Protein AF-A0A0R2TDH8-F1 (afdb_monomer)

Radius of gyration: 29.44 Å; Cα contacts (8 Å, |Δi|>4): 284; chains: 1; bounding box: 37×111×78 Å

Secondary structure (DSSP, 8-state):
-----------PPP----------------------PEEEPP-HHHHHHT-SS--EEE-TTT--EEES-HHHHT--B--GGGGHHHHHHHHHHHTSSSSTTPEE--SS---S-GGGSS-EEHHHHHHTT-HHHHHHHHHHH-HHHHHHHHHHHT-TT---TT-TTTTTTTSS--B-HHHHHHHHHHHHTT-SSS-HHHHHHHHHHHEEEETTEEEE-------GGGT--

InterPro domains:
  IPR001460 Penicillin-binding protein, transpeptidase [PF00905] (78-225)
  IPR012338 Beta-lactamase/transpeptidase-like [G3DSA:3.40.710.10] (24-228)
  IPR012338 Beta-lactamase/transpeptidase-like [SSF56601] (21-224)

Structure (mmCIF, N/CA/C/O backbone):
data_AF-A0A0R2TDH8-F1
#
_entry.id   AF-A0A0R2TDH8-F1
#
loop_
_atom_site.group_PDB
_atom_site.id
_atom_site.type_symbol
_atom_site.label_atom_id
_atom_site.label_alt_id
_atom_site.label_comp_id
_atom_site.label_asym_id
_atom_site.label_entity_id
_atom_site.label_seq_id
_atom_site.pdbx_PDB_ins_code
_atom_site.Cartn_x
_atom_site.Cartn_y
_atom_site.Cartn_z
_atom_site.occupancy
_atom_site.B_iso_or_equiv
_atom_site.auth_seq_id
_atom_site.auth_comp_id
_atom_site.auth_asym_id
_atom_site.auth_atom_id
_atom_site.pdbx_PDB_model_num
ATOM 1 N N . MET A 1 1 ? -5.508 -90.703 54.509 1.00 37.00 1 MET A N 1
ATOM 2 C CA . MET A 1 1 ? -4.142 -90.385 54.984 1.00 37.00 1 MET A CA 1
ATOM 3 C C . MET A 1 1 ? -3.298 -89.896 53.809 1.00 37.00 1 MET A C 1
ATOM 5 O O . MET A 1 1 ? -3.318 -90.546 52.782 1.00 37.00 1 MET A O 1
ATOM 9 N N . LEU A 1 2 ? -2.593 -88.776 54.014 1.00 37.81 2 LEU A N 1
ATOM 10 C CA . LEU A 1 2 ? -1.361 -88.291 53.354 1.00 37.81 2 LEU A CA 1
ATOM 11 C C . LEU A 1 2 ? -1.272 -88.040 51.822 1.00 37.81 2 LEU A C 1
ATOM 13 O O . LEU A 1 2 ? -1.211 -88.958 51.021 1.00 37.81 2 LEU A O 1
ATOM 17 N N . LYS A 1 3 ? -1.098 -86.741 51.502 1.00 41.50 3 LYS A N 1
ATOM 18 C CA . LYS A 1 3 ? -0.037 -86.065 50.701 1.00 41.50 3 LYS A CA 1
ATOM 19 C C . LYS A 1 3 ? 0.567 -86.765 49.463 1.00 41.50 3 LYS A C 1
ATOM 21 O O . LYS A 1 3 ? 1.202 -87.796 49.615 1.00 41.50 3 LYS A O 1
ATOM 26 N N . SER A 1 4 ? 0.656 -86.033 48.338 1.00 40.06 4 SER A N 1
ATOM 27 C CA . SER A 1 4 ? 1.940 -85.662 47.683 1.00 40.06 4 SER A CA 1
ATOM 28 C C . SER A 1 4 ? 1.757 -84.758 46.441 1.00 40.06 4 SER A C 1
ATOM 30 O O . SER A 1 4 ? 0.787 -84.886 45.705 1.00 40.06 4 SER A O 1
ATOM 32 N N . LYS A 1 5 ? 2.718 -83.840 46.247 1.00 50.12 5 LYS A N 1
ATOM 33 C CA . LYS A 1 5 ? 2.927 -82.851 45.161 1.00 50.12 5 LYS A CA 1
ATOM 34 C C . LYS A 1 5 ? 3.397 -83.504 43.843 1.00 50.12 5 LYS A C 1
ATOM 36 O O . LYS A 1 5 ? 3.938 -84.600 43.905 1.00 50.12 5 LYS A O 1
ATOM 41 N N . ILE A 1 6 ? 3.361 -82.764 42.717 1.00 47.53 6 ILE A N 1
ATOM 42 C CA . ILE A 1 6 ? 4.528 -82.373 41.867 1.00 47.53 6 ILE A CA 1
ATOM 43 C C . ILE A 1 6 ? 4.073 -81.578 40.613 1.00 47.53 6 ILE A C 1
ATOM 45 O O . ILE A 1 6 ? 2.916 -81.615 40.214 1.00 47.53 6 ILE A O 1
ATOM 49 N N . SER A 1 7 ? 4.989 -80.755 40.092 1.00 43.44 7 SER A N 1
ATOM 50 C CA . SER A 1 7 ? 4.847 -79.572 39.230 1.00 43.44 7 SER A CA 1
ATOM 51 C C . SER A 1 7 ? 4.979 -79.782 37.707 1.00 43.44 7 SER A C 1
ATOM 53 O O . SER A 1 7 ? 5.576 -80.764 37.296 1.00 43.44 7 SER A O 1
ATOM 55 N N . ARG A 1 8 ? 4.531 -78.748 36.952 1.00 46.19 8 ARG A N 1
ATOM 56 C CA . ARG A 1 8 ? 4.970 -78.138 35.650 1.00 46.19 8 ARG A CA 1
ATOM 57 C C . ARG A 1 8 ? 5.848 -78.976 34.680 1.00 46.19 8 ARG A C 1
ATOM 59 O O . ARG A 1 8 ? 6.776 -79.638 35.105 1.00 46.19 8 ARG A O 1
ATOM 66 N N . ILE A 1 9 ? 5.715 -78.848 33.349 1.00 44.47 9 ILE A N 1
ATOM 67 C CA . ILE A 1 9 ? 6.271 -77.751 32.509 1.00 44.47 9 ILE A CA 1
ATOM 68 C C . ILE A 1 9 ? 5.665 -77.766 31.077 1.00 44.47 9 ILE A C 1
ATOM 70 O O . ILE A 1 9 ? 5.216 -78.790 30.578 1.00 44.47 9 ILE A O 1
ATOM 74 N N . ARG A 1 10 ? 5.671 -76.573 30.459 1.00 44.53 10 ARG A N 1
ATOM 75 C CA . ARG A 1 10 ? 5.222 -76.135 29.119 1.00 44.53 10 ARG A CA 1
ATOM 76 C C . ARG A 1 10 ? 6.096 -76.626 27.944 1.00 44.53 10 ARG A C 1
ATOM 78 O O . ARG A 1 10 ? 7.296 -76.791 28.116 1.00 44.53 10 ARG A O 1
ATOM 85 N N . GLY A 1 11 ? 5.542 -76.621 26.726 1.00 38.62 11 GLY A N 1
ATOM 86 C CA . GLY A 1 11 ? 6.296 -76.587 25.461 1.00 38.62 11 GLY A CA 1
ATOM 87 C C . GLY A 1 11 ? 5.412 -76.156 24.282 1.00 38.62 11 GLY A C 1
ATOM 88 O O . GLY A 1 11 ? 4.356 -76.733 24.070 1.00 38.62 11 GLY A O 1
ATOM 89 N N . PHE A 1 12 ? 5.814 -75.088 23.594 1.00 43.31 12 PHE A N 1
ATOM 90 C CA . PHE A 1 12 ? 5.047 -74.263 22.649 1.00 43.31 12 PHE A CA 1
ATOM 91 C C . PHE A 1 12 ? 4.947 -74.867 21.233 1.00 43.31 12 PHE A C 1
ATOM 93 O O . PHE A 1 12 ? 5.903 -75.446 20.727 1.00 43.31 12 PHE A O 1
ATOM 100 N N . SER A 1 13 ? 3.803 -74.656 20.580 1.00 42.81 13 SER A N 1
ATOM 101 C CA . SER A 1 13 ? 3.473 -75.047 19.203 1.00 42.81 13 SER A CA 1
ATOM 102 C C . SER A 1 13 ? 4.121 -74.145 18.141 1.00 42.81 13 SER A C 1
ATOM 104 O O . SER A 1 13 ? 4.037 -72.918 18.240 1.00 42.81 13 SER A O 1
ATOM 106 N N . LEU A 1 14 ? 4.674 -74.744 17.079 1.00 41.97 14 LEU A N 1
ATOM 107 C CA . LEU A 1 14 ? 5.032 -74.062 15.828 1.00 41.97 14 LEU A CA 1
ATOM 108 C C . LEU A 1 14 ? 3.759 -73.619 15.086 1.00 41.97 14 LEU A C 1
ATOM 110 O O . LEU A 1 14 ? 2.941 -74.459 14.719 1.00 41.97 14 LEU A O 1
ATOM 114 N N . LEU A 1 15 ? 3.624 -72.320 14.802 1.00 47.69 15 LEU A N 1
ATOM 115 C CA . LEU A 1 15 ? 2.609 -71.794 13.887 1.00 47.69 15 LEU A CA 1
ATOM 116 C C . LEU A 1 15 ? 3.289 -71.044 12.734 1.00 47.69 15 LEU A C 1
ATOM 118 O O . LEU A 1 15 ? 3.996 -70.055 12.929 1.00 47.69 15 LEU A O 1
ATOM 122 N N . CYS A 1 16 ? 3.075 -71.562 11.528 1.00 43.31 16 CYS A N 1
ATOM 123 C CA . CYS A 1 16 ? 3.596 -71.080 10.256 1.00 43.31 16 CYS A CA 1
ATOM 124 C C . CYS A 1 16 ? 2.950 -69.723 9.897 1.00 43.31 16 CYS A C 1
ATOM 126 O O . CYS A 1 16 ? 1.745 -69.655 9.656 1.00 43.31 16 CYS A O 1
ATOM 128 N N . LYS A 1 17 ? 3.727 -68.630 9.874 1.00 43.59 17 LYS A N 1
ATOM 129 C CA . LYS A 1 17 ? 3.263 -67.309 9.415 1.00 43.59 17 LYS A CA 1
ATOM 130 C C . LYS A 1 17 ? 3.452 -67.185 7.901 1.00 43.59 17 LYS A C 1
ATOM 132 O O . LYS A 1 17 ? 4.576 -67.082 7.421 1.00 43.59 17 LYS A O 1
ATOM 137 N N . ARG A 1 18 ? 2.342 -67.143 7.159 1.00 48.66 18 ARG A N 1
ATOM 138 C CA . ARG A 1 18 ? 2.286 -66.645 5.776 1.00 48.66 18 ARG A CA 1
ATOM 139 C C . ARG A 1 18 ? 2.482 -65.126 5.806 1.00 48.66 18 ARG A C 1
ATOM 141 O O . ARG A 1 18 ? 1.612 -64.407 6.285 1.00 48.66 18 ARG A O 1
ATOM 148 N N . GLY A 1 19 ? 3.644 -64.653 5.363 1.00 44.16 19 GLY A N 1
ATOM 149 C CA . GLY A 1 19 ? 3.936 -63.229 5.220 1.00 44.16 19 GLY A CA 1
ATOM 150 C C . GLY A 1 19 ? 3.394 -62.699 3.896 1.00 44.16 19 GLY A C 1
ATOM 151 O O . GLY A 1 19 ? 3.942 -63.002 2.842 1.00 44.16 19 GLY A O 1
ATOM 152 N N . THR A 1 20 ? 2.328 -61.905 3.949 1.00 54.78 20 THR A N 1
ATOM 153 C CA . THR A 1 20 ? 1.895 -61.068 2.825 1.00 54.78 20 THR A CA 1
ATOM 154 C C . THR A 1 20 ? 2.789 -59.831 2.797 1.00 54.78 20 THR A C 1
ATOM 156 O O . THR A 1 20 ? 2.689 -58.973 3.672 1.00 54.78 20 THR A O 1
ATOM 159 N N . VAL A 1 21 ? 3.700 -59.752 1.828 1.00 52.31 21 VAL A N 1
ATOM 160 C CA . VAL A 1 21 ? 4.536 -58.567 1.595 1.00 52.31 21 VAL A CA 1
ATOM 161 C C . VAL A 1 21 ? 3.690 -57.534 0.849 1.00 52.31 21 VAL A C 1
ATOM 163 O O . VAL A 1 21 ? 3.407 -57.700 -0.334 1.00 52.31 21 VAL A O 1
ATOM 166 N N . PHE A 1 22 ? 3.256 -56.478 1.540 1.00 48.59 22 PHE A N 1
ATOM 167 C CA . PHE A 1 22 ? 2.696 -55.288 0.898 1.00 48.59 22 PHE A CA 1
ATOM 168 C C . PHE A 1 22 ? 3.849 -54.458 0.326 1.00 48.59 22 PHE A C 1
ATOM 170 O O . PHE A 1 22 ? 4.604 -53.830 1.068 1.00 48.59 22 PHE A O 1
ATOM 177 N N . LEU A 1 23 ? 3.999 -54.471 -0.998 1.00 49.06 23 LEU A N 1
ATOM 178 C CA . LEU A 1 23 ? 4.905 -53.581 -1.715 1.00 49.06 23 LEU A CA 1
ATOM 179 C C . LEU A 1 23 ? 4.271 -52.178 -1.737 1.00 49.06 23 LEU A C 1
ATOM 181 O O . LEU A 1 23 ? 3.405 -51.892 -2.560 1.00 49.06 23 LEU A O 1
ATOM 185 N N . VAL A 1 24 ? 4.649 -51.313 -0.795 1.00 55.00 24 VAL A N 1
ATOM 186 C CA . VAL A 1 24 ? 4.267 -49.893 -0.826 1.00 55.00 24 VAL A CA 1
ATOM 187 C C . VAL A 1 24 ? 5.100 -49.221 -1.916 1.00 55.00 24 VAL A C 1
ATOM 189 O O . VAL A 1 24 ? 6.285 -48.955 -1.727 1.00 55.00 24 VAL A O 1
ATOM 192 N N . ALA A 1 25 ? 4.496 -48.982 -3.080 1.00 57.62 25 ALA A N 1
ATOM 193 C CA . ALA A 1 25 ? 5.094 -48.162 -4.125 1.00 57.62 25 ALA A CA 1
ATOM 194 C C . ALA A 1 25 ? 5.131 -46.704 -3.641 1.00 57.62 25 ALA A C 1
ATOM 196 O O . ALA A 1 25 ? 4.115 -46.010 -3.622 1.00 57.62 25 ALA A O 1
ATOM 197 N N . LEU A 1 26 ? 6.308 -46.257 -3.203 1.00 58.56 26 LEU A N 1
ATOM 198 C CA . LEU A 1 26 ? 6.573 -44.870 -2.849 1.00 58.56 26 LEU A CA 1
ATOM 199 C C . LEU A 1 26 ? 6.573 -44.039 -4.145 1.00 58.56 26 LEU A C 1
ATOM 201 O O . LEU A 1 26 ? 7.591 -43.937 -4.827 1.00 58.56 26 LEU A O 1
ATOM 205 N N . PHE A 1 27 ? 5.420 -43.483 -4.522 1.00 56.84 27 PHE A N 1
ATOM 206 C CA . PHE A 1 27 ? 5.340 -42.477 -5.582 1.00 56.84 27 PHE A CA 1
ATOM 207 C C . PHE A 1 27 ? 6.027 -41.204 -5.080 1.00 56.84 27 PHE A C 1
ATOM 209 O O . PHE A 1 27 ? 5.431 -40.379 -4.390 1.00 56.84 27 PHE A O 1
ATOM 216 N N . VAL A 1 28 ? 7.311 -41.055 -5.402 1.00 61.12 28 VAL A N 1
ATOM 217 C CA . VAL A 1 28 ? 8.004 -39.773 -5.289 1.00 61.12 28 VAL A CA 1
ATOM 218 C C . VAL A 1 28 ? 7.403 -38.872 -6.362 1.00 61.12 28 VAL A C 1
ATOM 220 O O . VAL A 1 28 ? 7.764 -38.957 -7.535 1.00 61.12 28 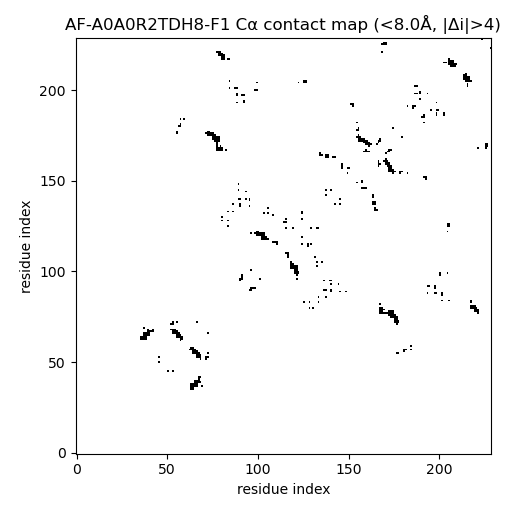VAL A O 1
ATOM 223 N N . ILE A 1 29 ? 6.435 -38.043 -5.972 1.00 64.56 29 ILE A N 1
ATOM 224 C CA . ILE A 1 29 ? 5.962 -36.941 -6.805 1.00 64.56 29 ILE A CA 1
ATOM 225 C C . ILE A 1 29 ? 7.129 -35.958 -6.885 1.00 64.56 29 ILE A C 1
ATOM 227 O O . ILE A 1 29 ? 7.32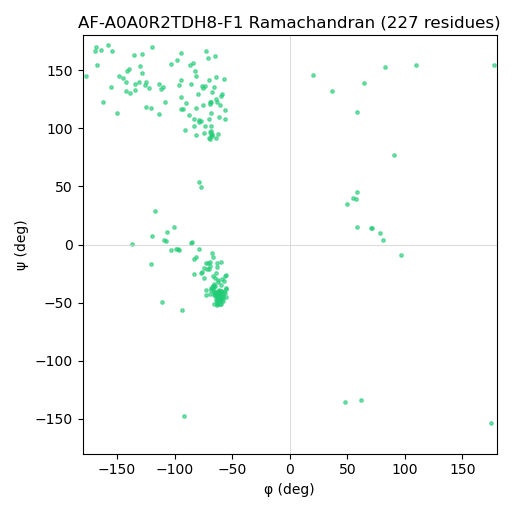9 -35.126 -6.002 1.00 64.56 29 ILE A O 1
ATOM 231 N N . VAL A 1 30 ? 7.952 -36.099 -7.923 1.00 57.06 30 VAL A N 1
ATOM 232 C CA . VAL A 1 30 ? 8.912 -35.068 -8.307 1.00 57.06 30 VAL A CA 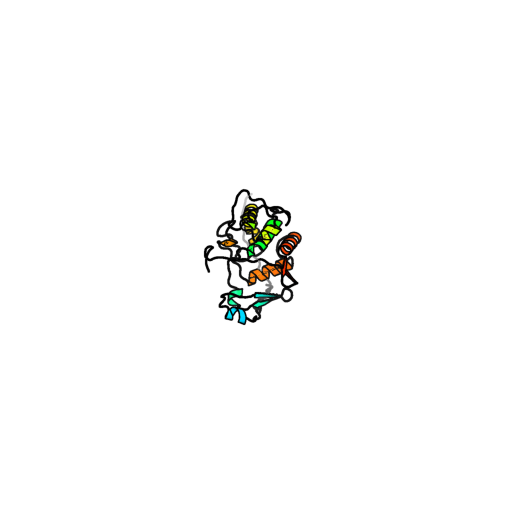1
ATOM 233 C C . VAL A 1 30 ? 8.075 -33.915 -8.845 1.00 57.06 30 VAL A C 1
ATOM 235 O O . VAL A 1 30 ? 7.722 -33.884 -10.023 1.00 57.06 30 VAL A O 1
ATOM 238 N N . SER A 1 31 ? 7.698 -32.991 -7.962 1.00 54.69 31 SER A N 1
ATOM 239 C CA . SER A 1 31 ? 7.162 -31.694 -8.361 1.00 54.69 31 SER A CA 1
ATOM 240 C C . SER A 1 31 ? 8.273 -30.966 -9.100 1.00 54.69 31 SER A C 1
ATOM 242 O O . SER A 1 31 ? 9.133 -30.322 -8.503 1.00 54.69 31 SER A O 1
ATOM 244 N N . CYS A 1 32 ? 8.301 -31.139 -10.418 1.00 45.38 32 CYS A N 1
ATOM 245 C CA . CYS A 1 32 ? 9.108 -30.323 -11.296 1.00 45.38 32 CYS A CA 1
ATOM 246 C C . CYS A 1 32 ? 8.492 -28.924 -11.229 1.00 45.38 32 CYS A C 1
ATOM 248 O O . CYS A 1 32 ? 7.476 -28.655 -11.868 1.00 45.38 32 CYS A O 1
ATOM 250 N N . SER A 1 33 ? 9.040 -28.065 -10.369 1.00 52.81 33 SER A N 1
ATOM 251 C CA . SER A 1 33 ? 8.696 -26.651 -10.354 1.00 52.81 33 SER A CA 1
ATOM 252 C C . SER A 1 33 ? 9.111 -26.088 -11.704 1.00 52.81 33 SER A C 1
ATOM 254 O O . SER A 1 33 ? 10.279 -25.766 -11.914 1.00 52.81 33 SER A O 1
ATOM 256 N N . VAL A 1 34 ? 8.170 -26.031 -12.647 1.00 53.69 34 VAL A N 1
ATOM 257 C CA . VAL A 1 34 ? 8.334 -25.248 -13.867 1.00 53.69 34 VAL A CA 1
ATOM 258 C C . VAL A 1 34 ? 8.626 -23.835 -13.386 1.00 53.69 34 VAL A C 1
ATOM 260 O O . VAL A 1 34 ? 7.760 -23.186 -12.799 1.00 53.69 34 VAL A O 1
ATOM 263 N N . SER A 1 35 ? 9.877 -23.399 -13.544 1.00 62.28 35 SER A N 1
ATOM 264 C CA . SER A 1 35 ? 10.245 -22.017 -13.273 1.00 62.28 35 SER A CA 1
ATOM 265 C C . SER A 1 35 ? 9.340 -21.156 -14.140 1.00 62.28 35 SER A C 1
ATOM 267 O O . SER A 1 35 ? 9.346 -21.289 -15.365 1.00 62.28 35 SER A O 1
ATOM 269 N N . GLN A 1 36 ? 8.490 -20.354 -13.505 1.00 73.12 36 GLN A N 1
ATOM 270 C CA . GLN A 1 36 ? 7.559 -19.492 -14.212 1.00 73.12 36 GLN A CA 1
ATOM 271 C C . GLN A 1 36 ? 8.372 -18.512 -15.058 1.00 73.12 36 GLN A C 1
ATOM 273 O O . GLN A 1 36 ? 9.053 -17.638 -14.516 1.00 73.12 36 GLN A O 1
ATOM 278 N N . GLN A 1 37 ? 8.326 -18.697 -16.376 1.00 84.00 37 GLN A N 1
ATOM 279 C CA . GLN A 1 37 ? 9.088 -17.902 -17.327 1.00 84.00 37 GLN A CA 1
ATOM 280 C C . GLN A 1 37 ? 8.694 -16.425 -17.201 1.00 84.00 37 GLN A C 1
ATOM 282 O O . GLN A 1 37 ? 7.509 -16.088 -17.227 1.00 84.00 37 GLN A O 1
ATOM 287 N N . VAL A 1 38 ? 9.688 -15.549 -17.041 1.00 93.81 38 VAL A N 1
ATOM 288 C CA . VAL A 1 38 ? 9.496 -14.097 -17.061 1.00 93.81 38 VAL A CA 1
ATOM 289 C C . VAL A 1 38 ? 9.775 -13.612 -18.477 1.00 93.81 38 VAL A C 1
ATOM 291 O O . VAL A 1 38 ? 10.812 -13.926 -19.058 1.00 93.81 38 VAL A O 1
ATOM 294 N N . ARG A 1 39 ? 8.837 -12.870 -19.064 1.00 95.81 39 ARG A N 1
ATOM 295 C CA . ARG A 1 39 ? 9.022 -12.261 -20.380 1.00 95.81 39 ARG A CA 1
ATOM 296 C C . ARG A 1 39 ? 9.731 -10.909 -20.257 1.00 95.81 39 ARG A C 1
ATOM 298 O O . ARG A 1 39 ? 9.396 -10.118 -19.375 1.00 95.81 39 ARG A O 1
ATOM 305 N N . PRO A 1 40 ? 10.690 -10.597 -21.138 1.00 95.50 40 PRO A N 1
ATOM 306 C CA . PRO A 1 40 ? 11.340 -9.295 -21.118 1.00 95.50 40 PRO A CA 1
ATOM 307 C C . PRO A 1 40 ? 10.380 -8.188 -21.579 1.00 95.50 40 PRO A C 1
ATOM 309 O O . PRO A 1 40 ? 9.595 -8.378 -22.510 1.00 95.50 40 PRO A O 1
ATOM 312 N N . LEU A 1 41 ? 10.469 -7.023 -20.939 1.00 95.88 41 LEU A N 1
ATOM 313 C CA . LEU A 1 41 ? 9.901 -5.757 -21.417 1.00 95.88 41 LEU A CA 1
ATOM 314 C C . LEU A 1 41 ? 10.979 -4.928 -22.119 1.00 95.88 41 LEU A C 1
ATOM 316 O O . LEU A 1 41 ? 12.167 -5.105 -21.851 1.00 95.88 41 LEU A O 1
ATOM 320 N N . ASP A 1 42 ? 10.564 -3.989 -22.973 1.00 94.88 42 ASP A N 1
ATOM 321 C CA . ASP A 1 42 ? 11.481 -2.971 -23.490 1.00 94.88 42 ASP A CA 1
ATOM 322 C C . ASP A 1 42 ? 12.044 -2.137 -22.329 1.00 94.88 42 ASP A C 1
ATOM 324 O O . ASP A 1 42 ? 11.306 -1.509 -21.568 1.00 94.88 42 ASP A O 1
ATOM 328 N N . ASP A 1 43 ? 13.367 -2.159 -22.197 1.00 93.81 43 ASP A N 1
ATOM 329 C CA . ASP A 1 43 ? 14.111 -1.537 -21.104 1.00 93.81 43 ASP A CA 1
ATOM 330 C C . ASP A 1 43 ? 14.874 -0.275 -21.546 1.00 93.81 43 ASP A C 1
ATOM 332 O O . ASP A 1 43 ? 15.577 0.361 -20.756 1.00 93.81 43 ASP A O 1
ATOM 336 N N . SER A 1 44 ? 14.726 0.129 -22.813 1.00 94.44 44 SER A N 1
ATOM 337 C CA . SER A 1 44 ? 15.502 1.215 -23.425 1.00 94.44 44 SER A CA 1
ATOM 338 C C . SER A 1 44 ? 15.391 2.530 -22.645 1.00 94.44 44 SER A C 1
ATOM 340 O O . SER A 1 44 ? 16.392 3.204 -22.406 1.00 94.44 44 SER A O 1
ATOM 342 N N . ALA A 1 45 ? 14.186 2.879 -22.182 1.00 92.19 45 ALA A N 1
ATOM 343 C CA . ALA A 1 45 ? 13.936 4.116 -21.441 1.00 92.19 45 ALA A CA 1
ATOM 344 C C . ALA A 1 45 ? 14.601 4.140 -20.052 1.00 92.19 45 ALA A C 1
ATOM 346 O O . ALA A 1 45 ? 15.090 5.185 -19.621 1.00 92.19 45 ALA A O 1
ATOM 347 N N . ARG A 1 46 ? 14.640 3.000 -19.349 1.00 92.50 46 ARG A N 1
ATOM 348 C CA . ARG A 1 46 ? 15.290 2.893 -18.035 1.00 92.50 46 ARG A CA 1
ATOM 349 C C . ARG A 1 46 ? 16.807 2.934 -18.171 1.00 92.50 46 ARG A C 1
ATOM 351 O O . ARG A 1 46 ? 17.472 3.620 -17.400 1.00 92.50 46 ARG A O 1
ATOM 358 N N . LEU A 1 47 ? 17.352 2.217 -19.154 1.00 92.56 47 LEU A N 1
ATOM 359 C CA . LEU A 1 47 ? 18.787 2.232 -19.432 1.00 92.56 47 LEU A CA 1
ATOM 360 C C . LEU A 1 47 ? 19.252 3.644 -19.806 1.00 92.56 47 LEU A C 1
ATOM 362 O O . LEU A 1 47 ? 20.261 4.110 -19.285 1.00 92.56 47 LEU A O 1
ATOM 366 N N . ALA A 1 48 ? 18.478 4.354 -20.631 1.00 95.12 48 ALA A N 1
ATOM 367 C CA . ALA A 1 48 ? 18.771 5.733 -21.012 1.00 95.12 48 ALA A CA 1
ATOM 368 C C . ALA A 1 48 ? 18.706 6.727 -19.838 1.00 95.12 48 ALA A C 1
ATOM 370 O O . ALA A 1 48 ? 19.412 7.732 -19.860 1.00 95.12 48 ALA A O 1
ATOM 371 N N . SER A 1 49 ? 17.883 6.470 -18.814 1.00 94.69 49 SER A N 1
ATOM 372 C CA . SER A 1 49 ? 17.782 7.347 -17.639 1.00 94.69 49 SER A CA 1
ATOM 373 C C . SER A 1 49 ? 18.858 7.095 -16.579 1.00 94.69 49 SER A C 1
ATOM 375 O O . SER A 1 49 ? 18.997 7.901 -15.660 1.00 94.69 49 SER A O 1
ATOM 377 N N . GLY A 1 50 ? 19.602 5.986 -16.675 1.00 93.12 50 GLY A N 1
ATOM 378 C CA . GLY A 1 50 ? 20.549 5.557 -15.642 1.00 93.12 50 GLY A CA 1
ATOM 379 C C . GLY A 1 50 ? 19.877 5.062 -14.356 1.00 93.12 50 GLY A C 1
ATOM 380 O O . GLY A 1 50 ? 20.537 4.943 -13.328 1.00 93.12 50 GLY A O 1
ATOM 381 N N . PHE A 1 51 ? 18.568 4.786 -14.382 1.00 91.31 51 PHE A N 1
ATOM 382 C CA . PHE A 1 51 ? 17.835 4.350 -13.197 1.00 91.31 51 PHE A CA 1
ATOM 383 C C . PHE A 1 51 ? 18.137 2.887 -12.837 1.00 91.31 51 PHE A C 1
ATOM 385 O O . PHE A 1 51 ? 17.845 1.950 -13.591 1.00 91.31 51 PHE A O 1
ATOM 392 N N . GLU A 1 52 ? 18.666 2.685 -11.632 1.00 92.38 52 GLU A N 1
ATOM 393 C CA . GLU A 1 52 ? 18.874 1.373 -11.025 1.00 92.38 52 GLU A CA 1
ATOM 394 C C . GLU A 1 52 ? 17.572 0.853 -10.398 1.00 92.38 52 GLU A C 1
ATOM 396 O O . GLU A 1 52 ? 17.222 1.167 -9.263 1.00 92.38 52 GLU A O 1
ATOM 401 N N . GLY A 1 53 ? 16.828 0.062 -11.169 1.00 93.31 53 GLY A N 1
ATOM 402 C CA . GLY A 1 53 ? 15.550 -0.512 -10.762 1.00 93.31 53 GLY A CA 1
ATOM 403 C C . GLY A 1 53 ? 14.893 -1.262 -11.916 1.00 93.31 53 GLY A C 1
ATOM 404 O O . GLY A 1 53 ? 15.574 -1.724 -12.831 1.00 93.31 53 GLY A O 1
ATOM 405 N N . GLY A 1 54 ? 13.565 -1.370 -11.910 1.00 94.62 54 GLY A N 1
ATOM 406 C CA . GLY A 1 54 ? 12.847 -2.005 -13.010 1.00 94.62 54 GLY A CA 1
ATOM 407 C C . GLY A 1 54 ? 11.356 -1.705 -13.032 1.00 94.62 54 GLY A C 1
ATOM 408 O O . GLY A 1 54 ? 10.794 -1.182 -12.069 1.00 94.62 54 GLY A O 1
ATOM 409 N N . VAL A 1 55 ? 10.735 -2.050 -14.156 1.00 95.88 55 VAL A N 1
ATOM 410 C CA . VAL A 1 55 ? 9.283 -2.086 -14.330 1.00 95.88 55 VAL A CA 1
ATOM 411 C C . VAL A 1 55 ? 8.870 -3.545 -14.455 1.00 95.88 55 VAL A C 1
ATOM 413 O O . VAL A 1 55 ? 9.521 -4.327 -15.152 1.00 95.88 55 VAL A O 1
ATOM 416 N N . PHE A 1 56 ? 7.794 -3.905 -13.762 1.00 97.12 56 PHE A N 1
ATOM 417 C CA . PHE A 1 56 ? 7.318 -5.277 -13.656 1.00 97.12 56 PHE A CA 1
ATOM 418 C C . PHE A 1 56 ? 5.817 -5.313 -13.867 1.00 97.12 56 PHE A C 1
ATOM 420 O O . PHE A 1 56 ? 5.099 -4.468 -13.331 1.00 97.12 56 PHE A O 1
ATOM 427 N N . LEU A 1 57 ? 5.349 -6.308 -14.609 1.00 97.50 57 LEU A N 1
ATOM 428 C CA . LEU A 1 57 ? 3.936 -6.553 -14.842 1.00 97.50 57 LEU A CA 1
ATOM 429 C C . LEU A 1 57 ? 3.620 -8.008 -14.509 1.00 97.50 57 LEU A C 1
ATOM 431 O O . LEU A 1 57 ? 4.447 -8.900 -14.698 1.00 97.50 57 LEU A O 1
ATOM 435 N N . LEU A 1 58 ? 2.406 -8.225 -14.027 1.00 97.50 58 LEU A N 1
ATOM 436 C CA . LEU A 1 58 ? 1.790 -9.535 -13.910 1.00 97.50 58 LEU A CA 1
ATOM 437 C C . LEU A 1 58 ? 0.471 -9.461 -14.658 1.00 97.50 58 LEU A C 1
ATOM 439 O O . LEU A 1 58 ? -0.400 -8.669 -14.294 1.00 97.50 58 LEU A O 1
ATOM 443 N N . ASP A 1 59 ? 0.336 -10.268 -15.700 1.00 95.94 59 ASP A N 1
ATOM 444 C CA . ASP A 1 59 ? -0.939 -10.429 -16.374 1.00 95.94 59 ASP A CA 1
ATOM 445 C C . ASP A 1 59 ? -1.904 -11.180 -15.442 1.00 95.94 59 ASP A C 1
ATOM 447 O O . ASP A 1 59 ? -1.614 -12.276 -14.953 1.00 95.94 59 ASP A O 1
ATOM 451 N N . GLY A 1 60 ? -3.036 -10.547 -15.128 1.00 93.06 60 GLY A N 1
ATOM 452 C CA . GLY A 1 60 ? -3.971 -11.045 -14.119 1.00 93.06 60 GLY A CA 1
ATOM 453 C C . GLY A 1 60 ? -4.728 -12.313 -14.527 1.00 93.06 60 GLY A C 1
ATOM 454 O O . GLY A 1 60 ? -5.210 -13.027 -13.644 1.00 93.06 60 GLY A O 1
ATOM 455 N N . GLU A 1 61 ? -4.822 -12.598 -15.829 1.00 91.50 61 GLU A N 1
ATOM 456 C CA . GLU A 1 61 ? -5.563 -13.740 -16.376 1.00 91.50 61 GLU A CA 1
ATOM 457 C C . GLU A 1 61 ? -4.651 -14.949 -16.583 1.00 91.50 61 GLU A C 1
ATOM 459 O O . GLU A 1 61 ? -4.888 -16.019 -16.024 1.00 91.50 61 GLU A O 1
ATOM 464 N N . SER A 1 62 ? -3.583 -14.770 -17.358 1.00 93.69 62 SER A N 1
ATOM 465 C CA . SER A 1 62 ? -2.606 -15.815 -17.678 1.00 93.69 62 SER A CA 1
ATOM 466 C C . SER A 1 62 ? -1.639 -16.098 -16.529 1.00 93.69 62 SER A C 1
ATOM 468 O O . SER A 1 62 ? -1.056 -17.179 -16.454 1.00 93.69 62 SER A O 1
ATOM 470 N N . GLY A 1 63 ? -1.445 -15.127 -15.632 1.00 92.88 63 GLY A N 1
ATOM 471 C CA . GLY A 1 63 ? -0.427 -15.184 -14.593 1.00 92.88 63 GLY A CA 1
ATOM 472 C C . GLY A 1 63 ? 0.997 -15.017 -15.112 1.00 92.88 63 GLY A C 1
ATOM 473 O O . GLY A 1 63 ? 1.932 -15.320 -14.379 1.00 92.88 63 GLY A O 1
ATOM 474 N N . GLU A 1 64 ? 1.194 -14.569 -16.348 1.00 95.44 64 GLU A N 1
ATOM 475 C CA . GLU A 1 64 ? 2.524 -14.358 -16.908 1.00 95.44 64 GLU A CA 1
ATOM 476 C C . GLU A 1 64 ? 3.200 -13.112 -16.320 1.00 95.44 64 GLU A C 1
ATOM 478 O O . GLU A 1 64 ? 2.581 -12.056 -16.174 1.00 95.44 64 GLU A O 1
ATOM 483 N N . PHE A 1 65 ? 4.487 -13.231 -15.981 1.00 97.00 65 PHE A N 1
ATOM 484 C CA . PHE A 1 65 ? 5.288 -12.106 -15.506 1.00 97.00 65 PHE A CA 1
ATOM 485 C C . PHE A 1 65 ? 6.049 -11.465 -16.654 1.00 97.00 65 PHE A C 1
ATOM 487 O O . PHE A 1 65 ? 6.632 -12.159 -17.484 1.00 97.00 65 PHE A O 1
ATOM 494 N N . PHE A 1 66 ? 6.134 -10.140 -16.618 1.00 97.38 66 PHE A N 1
ATOM 495 C CA . PHE A 1 66 ? 6.979 -9.359 -17.501 1.00 97.38 66 PHE A CA 1
ATOM 496 C C . PHE A 1 66 ? 7.897 -8.466 -16.675 1.00 97.38 66 PHE A C 1
ATOM 498 O O . PHE A 1 66 ? 7.466 -7.892 -15.673 1.00 97.38 66 PHE A O 1
ATOM 505 N N . ALA A 1 67 ? 9.156 -8.332 -17.073 1.00 96.88 67 ALA A N 1
ATOM 506 C CA . ALA A 1 67 ? 10.122 -7.520 -16.348 1.00 96.88 67 ALA A CA 1
ATOM 507 C C . ALA A 1 67 ? 11.096 -6.838 -17.297 1.00 96.88 67 ALA A C 1
ATOM 509 O O . ALA A 1 67 ? 11.560 -7.437 -18.264 1.00 96.88 67 ALA A O 1
ATOM 510 N N . THR A 1 68 ? 11.479 -5.609 -16.969 1.00 96.00 68 THR A N 1
ATOM 511 C CA . THR A 1 68 ? 12.649 -4.997 -17.601 1.00 96.00 68 THR A CA 1
ATOM 512 C C . THR A 1 68 ? 13.966 -5.538 -17.031 1.00 96.00 68 THR A C 1
ATOM 514 O O . THR A 1 68 ? 14.988 -5.537 -17.706 1.00 96.00 68 THR A O 1
ATOM 517 N N . SER A 1 69 ? 13.954 -6.044 -15.791 1.00 92.62 69 SER A N 1
ATOM 518 C CA . SER A 1 69 ? 15.106 -6.695 -15.160 1.00 92.62 69 SER A CA 1
ATOM 519 C C . SER A 1 69 ? 14.678 -7.761 -14.150 1.00 92.62 69 SER A C 1
ATOM 521 O O . SER A 1 69 ? 14.147 -7.452 -13.084 1.00 92.62 69 SER A O 1
ATOM 523 N N . GLU A 1 70 ? 14.954 -9.032 -14.438 1.00 93.12 70 GLU A N 1
ATOM 524 C CA . GLU A 1 70 ? 14.621 -10.134 -13.523 1.00 93.12 70 GLU A CA 1
ATOM 525 C C . GLU A 1 70 ? 15.348 -10.046 -12.174 1.00 93.12 70 GLU A C 1
ATOM 527 O O . GLU A 1 70 ? 14.793 -10.432 -11.146 1.00 93.12 70 GLU A O 1
ATOM 532 N N . GLN A 1 71 ? 16.558 -9.480 -12.149 1.00 93.19 71 GLN A N 1
ATOM 533 C CA . GLN A 1 71 ? 17.316 -9.284 -10.913 1.00 93.19 71 GLN A CA 1
ATOM 534 C C . GLN A 1 71 ? 16.563 -8.376 -9.932 1.00 93.19 71 GLN A C 1
ATOM 536 O O . GLN A 1 71 ? 16.482 -8.676 -8.740 1.00 93.19 71 GLN A O 1
ATOM 541 N N . TRP A 1 72 ? 15.991 -7.273 -10.423 1.00 95.12 72 TRP A N 1
ATOM 542 C CA . TRP A 1 72 ? 15.231 -6.349 -9.583 1.00 95.12 72 TRP A CA 1
ATOM 543 C C . TRP A 1 72 ? 13.856 -6.905 -9.193 1.00 95.12 72 TRP A C 1
ATOM 545 O O . TRP A 1 72 ? 13.383 -6.610 -8.098 1.00 95.12 72 TRP A O 1
ATOM 555 N N . LEU A 1 73 ? 13.247 -7.763 -10.021 1.00 96.06 73 LEU A N 1
ATOM 556 C CA . LEU A 1 73 ? 11.941 -8.387 -9.752 1.00 96.06 73 LEU A CA 1
ATOM 557 C C . LEU A 1 73 ? 11.917 -9.185 -8.434 1.00 96.06 73 LEU A C 1
ATOM 559 O O . LEU A 1 73 ? 10.874 -9.280 -7.781 1.00 96.06 73 LEU A O 1
ATOM 563 N N . VAL A 1 74 ? 13.058 -9.759 -8.047 1.00 95.88 74 VAL A N 1
ATOM 564 C CA . VAL A 1 74 ? 13.209 -10.603 -6.849 1.00 95.88 74 VAL A CA 1
ATOM 565 C C . VAL A 1 74 ? 14.021 -9.941 -5.734 1.00 95.88 74 VAL A C 1
ATOM 567 O O . VAL A 1 74 ? 14.259 -10.564 -4.700 1.00 95.88 74 VAL A O 1
ATOM 570 N N . ARG A 1 75 ? 14.433 -8.678 -5.898 1.00 96.31 75 ARG A N 1
ATOM 571 C CA . ARG A 1 75 ? 15.144 -7.941 -4.847 1.00 96.31 75 ARG A CA 1
ATOM 572 C C . ARG A 1 75 ? 14.141 -7.394 -3.839 1.00 96.31 75 ARG A C 1
ATOM 574 O O . ARG A 1 75 ? 13.273 -6.594 -4.178 1.00 96.31 75 ARG A O 1
ATOM 581 N N . ALA A 1 76 ? 14.243 -7.853 -2.596 1.00 96.75 76 ALA A N 1
ATOM 582 C CA . ALA A 1 76 ? 13.344 -7.422 -1.538 1.00 96.75 76 ALA A CA 1
ATOM 583 C C . ALA A 1 76 ? 13.719 -6.010 -1.072 1.00 96.75 76 ALA A C 1
ATOM 585 O O . ALA A 1 76 ? 14.891 -5.723 -0.838 1.00 96.75 76 ALA A O 1
ATOM 586 N N . ALA A 1 77 ? 12.722 -5.146 -0.921 1.00 96.25 77 ALA A N 1
ATOM 587 C CA . ALA A 1 77 ? 12.897 -3.773 -0.470 1.00 96.25 77 ALA A CA 1
ATOM 588 C C . ALA A 1 77 ? 11.834 -3.421 0.570 1.00 96.25 77 ALA A C 1
ATOM 590 O O . ALA A 1 77 ? 10.826 -4.119 0.725 1.00 96.25 77 ALA A O 1
ATOM 591 N N . ILE A 1 78 ? 12.071 -2.345 1.312 1.00 96.75 78 ILE A N 1
ATOM 592 C CA . ILE A 1 78 ? 11.084 -1.828 2.251 1.00 96.75 78 ILE A CA 1
ATOM 593 C C . ILE A 1 78 ? 9.879 -1.268 1.470 1.00 96.75 78 ILE A C 1
ATOM 595 O O . ILE A 1 78 ? 10.068 -0.527 0.504 1.00 96.75 78 ILE A O 1
ATOM 599 N N . PRO A 1 79 ? 8.627 -1.625 1.818 1.00 97.88 79 PRO A N 1
ATOM 600 C CA . PRO A 1 79 ? 7.469 -1.204 1.026 1.00 97.88 79 PRO A CA 1
ATOM 601 C C . PRO A 1 79 ? 7.134 0.287 1.170 1.00 97.88 79 PRO A C 1
ATOM 603 O O . PRO A 1 79 ? 6.430 0.840 0.314 1.00 97.88 79 PRO A O 1
ATOM 606 N N . ALA A 1 80 ? 7.575 0.939 2.249 1.00 97.94 80 ALA A N 1
ATOM 607 C CA . ALA A 1 80 ? 7.204 2.309 2.584 1.00 97.94 80 ALA A CA 1
ATOM 608 C C . ALA A 1 80 ? 5.679 2.512 2.474 1.00 97.94 80 ALA A C 1
ATOM 610 O O . ALA A 1 80 ? 4.879 1.678 2.901 1.00 97.94 80 ALA A O 1
ATOM 611 N N . SER A 1 81 ? 5.234 3.612 1.864 1.00 98.12 81 SER A N 1
ATOM 612 C CA . SER A 1 81 ? 3.803 3.916 1.743 1.00 98.12 81 SER A CA 1
ATOM 613 C C . SER A 1 81 ? 2.997 2.969 0.842 1.00 98.12 81 SER A C 1
ATOM 615 O O . SER A 1 81 ? 1.771 3.071 0.869 1.00 98.12 81 SER A O 1
ATOM 617 N N . THR A 1 82 ? 3.611 2.032 0.106 1.00 98.75 82 THR A N 1
ATOM 618 C CA . THR A 1 82 ? 2.838 0.975 -0.583 1.00 98.75 82 THR A CA 1
ATOM 619 C C . THR A 1 82 ? 2.168 0.025 0.416 1.00 98.75 82 THR A C 1
ATOM 621 O O . THR A 1 82 ? 1.064 -0.451 0.163 1.00 98.75 82 THR A O 1
ATOM 624 N N . PHE A 1 83 ? 2.744 -0.132 1.618 1.00 98.81 83 PHE A N 1
ATOM 625 C CA . PHE A 1 83 ? 2.160 -0.902 2.723 1.00 98.81 83 PHE A CA 1
ATOM 626 C C . PHE A 1 83 ? 0.790 -0.380 3.184 1.00 98.81 83 PHE A C 1
ATOM 628 O O . PHE A 1 83 ? 0.048 -1.087 3.867 1.00 98.81 83 PHE A O 1
ATOM 635 N N . LYS A 1 84 ? 0.404 0.841 2.788 1.00 98.88 84 LYS A N 1
ATOM 636 C CA . LYS A 1 84 ? -0.938 1.373 3.051 1.00 98.88 84 LYS A CA 1
ATOM 637 C C . LYS A 1 84 ? -2.038 0.494 2.452 1.00 98.88 84 LYS A C 1
ATOM 639 O O . LYS A 1 84 ? -3.086 0.389 3.059 1.00 98.88 84 LYS A O 1
ATOM 644 N N . VAL A 1 85 ? -1.788 -0.221 1.349 1.00 98.94 85 VAL A N 1
ATOM 645 C CA . VAL A 1 85 ? -2.767 -1.184 0.808 1.00 98.94 85 VAL A CA 1
ATOM 646 C C . VAL A 1 85 ? -3.024 -2.316 1.806 1.00 98.94 85 VAL A C 1
ATOM 648 O O . VAL A 1 85 ? -4.167 -2.591 2.158 1.00 98.94 85 VAL A O 1
ATOM 651 N N . PHE A 1 86 ? -1.955 -2.933 2.314 1.00 98.88 86 PHE A N 1
ATOM 652 C CA . PHE A 1 86 ? -2.052 -4.016 3.290 1.00 98.88 86 PHE A CA 1
ATOM 653 C C . PHE A 1 86 ? -2.635 -3.548 4.627 1.00 98.88 86 PHE A C 1
ATOM 655 O O . PHE A 1 86 ? -3.585 -4.131 5.145 1.00 98.88 86 PHE A O 1
ATOM 662 N N . SER A 1 87 ? -2.083 -2.473 5.189 1.00 98.81 87 SER A N 1
ATOM 663 C CA . SER A 1 87 ? -2.551 -1.945 6.473 1.00 98.81 87 SER A CA 1
ATOM 664 C C . SER A 1 87 ? -3.990 -1.436 6.401 1.00 98.81 87 SER A C 1
ATOM 666 O O . SER A 1 87 ? -4.680 -1.494 7.416 1.00 98.81 87 SER A O 1
ATOM 668 N N . SER A 1 88 ? -4.495 -1.046 5.222 1.00 98.88 88 SER A N 1
ATOM 669 C CA . SER A 1 88 ? -5.917 -0.754 5.065 1.00 98.88 88 SER A CA 1
ATOM 670 C C . SER A 1 88 ? -6.818 -1.980 5.174 1.00 98.88 88 SER A C 1
ATOM 672 O O . SER A 1 88 ? -7.874 -1.887 5.801 1.00 98.88 88 SER A O 1
ATOM 674 N N . LEU A 1 89 ? -6.395 -3.127 4.629 1.00 98.94 89 LEU A N 1
ATOM 675 C CA . LEU A 1 89 ? -7.110 -4.395 4.814 1.00 98.94 89 LEU A CA 1
ATOM 676 C C . LEU A 1 89 ? -7.172 -4.743 6.304 1.00 98.94 89 LEU A C 1
ATOM 678 O O . LEU A 1 89 ? -8.247 -5.000 6.835 1.00 98.94 89 LEU A O 1
ATOM 682 N N . ALA A 1 90 ? -6.036 -4.661 6.999 1.00 98.88 90 ALA A N 1
ATOM 683 C CA . ALA A 1 90 ? -5.953 -4.938 8.431 1.00 98.88 90 ALA A CA 1
ATOM 684 C C . ALA A 1 90 ? -6.806 -3.973 9.284 1.00 98.88 90 ALA A C 1
ATOM 686 O O . ALA A 1 90 ? -7.455 -4.398 10.241 1.00 98.88 90 ALA A O 1
ATOM 687 N N . ALA A 1 91 ? -6.840 -2.680 8.944 1.00 98.81 91 ALA A N 1
ATOM 688 C CA . ALA A 1 91 ? -7.608 -1.675 9.684 1.00 98.81 91 ALA A CA 1
ATOM 689 C C . ALA A 1 91 ? -9.126 -1.910 9.590 1.00 98.81 91 ALA A C 1
ATOM 691 O O . ALA A 1 91 ? -9.820 -1.849 10.605 1.00 98.81 91 ALA A O 1
ATOM 692 N N . LEU A 1 92 ? -9.630 -2.233 8.396 1.00 98.88 92 LEU A N 1
ATOM 693 C CA . LEU A 1 92 ? -11.043 -2.565 8.183 1.00 98.88 92 LEU A CA 1
ATOM 694 C C . LEU A 1 92 ? -11.402 -3.946 8.743 1.00 98.88 92 LEU A C 1
ATOM 696 O O . LEU A 1 92 ? -12.469 -4.124 9.330 1.00 98.88 92 LEU A O 1
ATOM 700 N N . GLU A 1 93 ? -10.5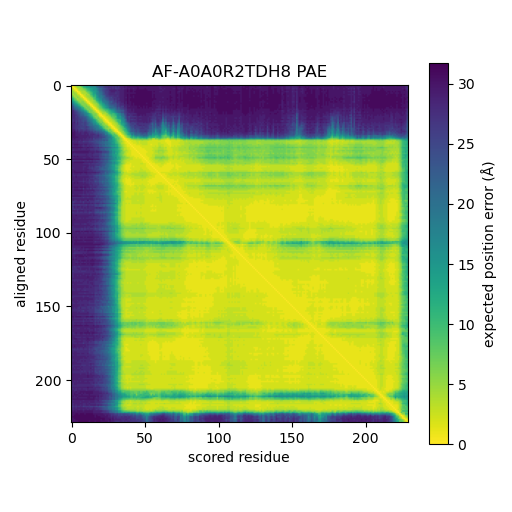18 -4.935 8.591 1.00 98.81 93 GLU A N 1
ATOM 701 C CA . GLU A 1 93 ? -10.755 -6.292 9.090 1.00 98.81 93 GLU A CA 1
ATOM 702 C C . GLU A 1 93 ? -10.823 -6.341 10.616 1.00 98.81 93 GLU A C 1
ATOM 704 O O . GLU A 1 93 ? -11.692 -7.000 11.179 1.00 98.81 93 GLU A O 1
ATOM 709 N N . SER A 1 94 ? -9.947 -5.596 11.288 1.00 98.56 94 SER A N 1
ATOM 710 C CA . SER A 1 94 ? -9.920 -5.513 12.751 1.00 98.56 94 SER A CA 1
ATOM 711 C C . SER A 1 94 ? -11.068 -4.702 13.355 1.00 98.56 94 SER A C 1
ATOM 713 O O . SER A 1 94 ? -11.296 -4.806 14.562 1.00 98.56 94 SER A O 1
ATOM 715 N N . GLY A 1 95 ? -11.765 -3.898 12.544 1.00 98.31 95 GLY A N 1
ATOM 716 C CA . GLY A 1 95 ? -12.826 -2.992 12.984 1.00 98.31 95 GLY A CA 1
ATOM 717 C C . GLY A 1 95 ? -12.336 -1.690 13.626 1.00 98.31 95 GLY A C 1
ATOM 718 O O . GLY A 1 95 ? -13.158 -0.958 14.169 1.00 98.31 95 GLY A O 1
ATOM 719 N N . VAL A 1 96 ? -11.034 -1.373 13.561 1.00 97.88 96 VAL A N 1
ATOM 720 C CA . VAL A 1 96 ? -10.495 -0.062 13.994 1.00 97.88 96 VAL A CA 1
ATOM 721 C C . VAL A 1 96 ? -11.134 1.077 13.194 1.00 97.88 96 VAL A C 1
ATOM 723 O O . VAL A 1 96 ? -11.419 2.153 13.725 1.00 97.88 96 VAL A O 1
ATOM 726 N N . VAL A 1 97 ? -11.412 0.816 11.918 1.00 97.94 97 VAL A N 1
ATOM 727 C CA . VAL A 1 97 ? -12.283 1.642 11.082 1.00 97.94 97 VAL A CA 1
ATOM 728 C C . VAL A 1 97 ? -13.431 0.792 10.550 1.00 97.94 97 VAL A C 1
ATOM 730 O O . VAL A 1 97 ? -13.228 -0.326 10.083 1.00 97.94 97 VAL A O 1
ATOM 733 N N . ALA A 1 98 ? -14.650 1.318 10.623 1.00 96.50 98 ALA A N 1
ATOM 734 C CA . ALA A 1 98 ? -15.858 0.655 10.141 1.00 96.50 98 ALA A CA 1
ATOM 735 C C . ALA A 1 98 ? -16.078 0.854 8.632 1.00 96.50 98 ALA A C 1
ATOM 737 O O . ALA A 1 98 ? -16.750 0.049 7.989 1.00 96.50 98 ALA A O 1
ATOM 738 N N . SER A 1 99 ? -15.548 1.940 8.063 1.00 97.31 99 SER A N 1
ATOM 739 C CA . SER A 1 99 ? -15.677 2.263 6.642 1.00 97.31 99 SER A CA 1
ATOM 740 C C . SER A 1 99 ? -14.578 3.215 6.171 1.00 97.31 99 SER A C 1
ATOM 742 O O . SER A 1 99 ? -13.821 3.771 6.968 1.00 97.31 99 SER A O 1
ATOM 744 N N . THR A 1 100 ? -14.515 3.422 4.858 1.00 97.50 100 THR A N 1
ATOM 745 C CA . THR A 1 100 ? -13.601 4.361 4.195 1.00 97.50 100 THR A CA 1
ATOM 746 C C . THR A 1 100 ? -13.927 5.827 4.476 1.00 97.50 100 THR A C 1
ATOM 748 O O . THR A 1 100 ? -13.048 6.673 4.342 1.00 97.50 100 THR A O 1
ATOM 751 N N . ASP A 1 101 ? -15.147 6.115 4.931 1.00 98.19 101 ASP A N 1
ATOM 752 C CA . ASP A 1 101 ? -15.628 7.473 5.207 1.00 98.19 101 ASP A CA 1
ATOM 753 C C . ASP A 1 101 ? -15.496 7.832 6.696 1.00 98.19 101 ASP A C 1
ATOM 755 O O . ASP A 1 101 ? -15.786 8.953 7.116 1.00 98.19 101 ASP A O 1
ATOM 759 N N . GLN A 1 102 ? -15.053 6.879 7.527 1.00 98.44 102 GLN A N 1
ATOM 760 C CA . GLN A 1 102 ? -14.802 7.142 8.936 1.00 98.44 102 GLN A CA 1
ATOM 761 C C . GLN A 1 102 ? -13.679 8.170 9.082 1.00 98.44 102 GLN A C 1
ATOM 763 O O . GLN A 1 102 ? -12.549 7.947 8.646 1.00 98.44 102 GLN A O 1
ATOM 768 N N . VAL A 1 103 ? -13.991 9.271 9.767 1.00 98.25 103 VAL A N 1
ATOM 769 C CA . VAL A 1 103 ? -13.018 10.299 10.142 1.00 98.25 103 VAL A CA 1
ATOM 770 C C . VAL A 1 103 ? -12.056 9.752 11.193 1.00 98.25 103 VAL A C 1
ATOM 772 O O . VAL A 1 103 ? -12.470 9.339 12.278 1.00 98.25 103 VAL A O 1
ATOM 775 N N . ILE A 1 104 ? -10.766 9.795 10.876 1.00 97.56 104 ILE A N 1
ATOM 776 C CA . ILE A 1 104 ? -9.6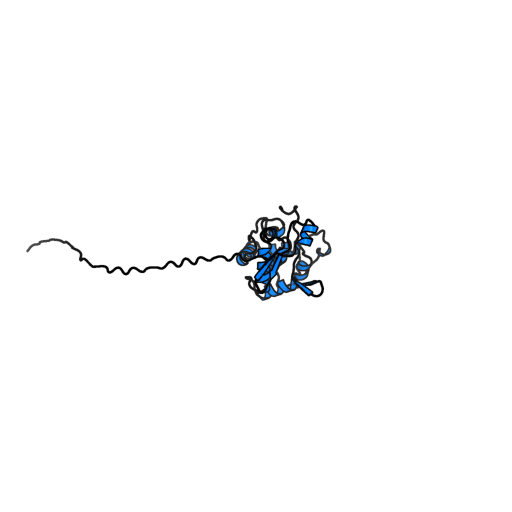65 9.422 11.757 1.00 97.56 104 ILE A CA 1
ATOM 777 C C . ILE A 1 104 ? -9.190 10.685 12.475 1.00 97.56 104 ILE A C 1
ATOM 779 O O . ILE A 1 104 ? -8.694 11.620 11.843 1.00 97.56 104 ILE A O 1
ATOM 783 N N . ARG A 1 105 ? -9.331 10.693 13.803 1.00 94.88 105 ARG A N 1
ATOM 784 C CA . ARG A 1 105 ? -8.930 11.805 14.672 1.00 94.88 105 ARG A CA 1
ATOM 785 C C . ARG A 1 105 ? -7.698 11.421 15.460 1.00 94.88 105 ARG A C 1
ATOM 787 O O . ARG A 1 105 ? -7.717 10.429 16.182 1.00 94.88 105 ARG A O 1
ATOM 794 N N . LEU A 1 106 ? -6.635 12.201 15.318 1.00 93.94 106 LEU A N 1
ATOM 795 C CA . LEU A 1 106 ? -5.388 11.953 16.031 1.00 93.94 106 LEU A CA 1
ATOM 796 C C . LEU A 1 106 ? -5.359 12.826 17.291 1.00 93.94 106 LEU A C 1
ATOM 798 O O . LEU A 1 106 ? -5.701 14.003 17.193 1.00 93.94 106 LEU A O 1
ATOM 802 N N . PRO A 1 107 ? -4.922 12.300 18.451 1.00 85.50 107 PRO A N 1
ATOM 803 C CA . PRO A 1 107 ? -4.867 13.082 19.685 1.00 85.50 107 PRO A CA 1
ATOM 804 C C . PRO A 1 107 ? -3.966 14.315 19.554 1.00 85.50 107 PRO A C 1
ATOM 806 O O . PRO A 1 107 ? -4.388 15.426 19.859 1.00 85.50 107 PRO A O 1
ATOM 809 N N . THR A 1 108 ? -2.733 14.116 19.078 1.00 87.50 108 THR A N 1
ATOM 810 C CA . THR A 1 108 ? -1.746 15.167 18.810 1.00 87.50 108 THR A CA 1
ATOM 811 C C . THR A 1 108 ? -0.750 14.688 17.751 1.00 87.50 108 THR A C 1
ATOM 813 O O . THR A 1 108 ? -0.276 13.554 17.804 1.00 87.50 108 THR A O 1
ATOM 816 N N . TYR A 1 109 ? -0.433 15.539 16.774 1.00 93.19 109 TYR A N 1
ATOM 817 C CA . TYR A 1 109 ? 0.711 15.400 15.864 1.00 93.19 109 TYR A CA 1
ATOM 818 C C . TYR A 1 109 ? 0.894 16.701 15.071 1.00 93.19 109 TYR A C 1
ATOM 820 O O . TYR A 1 109 ? 0.001 17.547 15.034 1.00 93.19 109 TYR A O 1
ATOM 828 N N . SER A 1 110 ? 2.038 16.836 14.409 1.00 91.56 110 SER A N 1
ATOM 829 C CA . SER A 1 110 ? 2.267 17.846 13.380 1.00 91.56 110 SER A CA 1
ATOM 830 C C . SER A 1 110 ? 3.097 17.249 12.246 1.00 91.56 110 SER A C 1
ATOM 832 O O . SER A 1 110 ? 3.905 16.340 12.447 1.00 91.56 110 SER A O 1
ATOM 834 N N . SER A 1 111 ? 2.874 17.739 11.033 1.00 93.06 111 SER A N 1
ATOM 835 C CA . SER A 1 111 ? 3.633 17.392 9.838 1.00 93.06 111 SER A CA 1
ATOM 836 C C . SER A 1 111 ? 4.077 18.658 9.114 1.00 93.06 111 SER A C 1
ATOM 838 O O . SER A 1 111 ? 3.413 19.687 9.179 1.00 93.06 111 SER A O 1
ATOM 840 N N . THR A 1 112 ? 5.178 18.577 8.370 1.00 94.00 112 THR A N 1
ATOM 841 C CA . THR A 1 112 ? 5.571 19.624 7.411 1.00 94.00 112 THR A CA 1
ATOM 842 C C . THR A 1 112 ? 4.636 19.688 6.200 1.00 94.00 112 THR A C 1
ATOM 844 O O . THR A 1 112 ? 4.657 20.664 5.455 1.00 94.00 112 THR A O 1
ATOM 847 N N . ARG A 1 113 ? 3.818 18.649 5.998 1.00 95.12 113 ARG A N 1
ATOM 848 C CA . ARG A 1 113 ? 2.783 18.575 4.968 1.00 95.12 113 ARG A CA 1
ATOM 849 C C . ARG A 1 113 ? 1.465 19.100 5.526 1.00 95.12 113 ARG A C 1
ATOM 851 O O . ARG A 1 113 ? 0.747 18.381 6.219 1.00 95.12 113 ARG A O 1
ATOM 858 N N . GLU A 1 114 ? 1.159 20.356 5.231 1.00 95.12 114 GLU A N 1
ATOM 859 C CA . GLU A 1 114 ? -0.010 21.040 5.788 1.00 95.12 114 GLU A CA 1
ATOM 860 C C . GLU A 1 114 ? -1.336 20.390 5.378 1.00 95.12 114 GLU A C 1
ATOM 862 O O . GLU A 1 114 ? -2.277 20.326 6.164 1.00 95.12 114 GLU A O 1
ATOM 867 N N . GLU A 1 115 ? -1.402 19.809 4.179 1.00 96.44 115 GLU A N 1
ATOM 868 C CA . GLU A 1 115 ? -2.612 19.173 3.661 1.00 96.44 115 GLU A CA 1
ATOM 869 C C . GLU A 1 115 ? -3.071 17.962 4.484 1.00 96.44 115 GLU A C 1
ATOM 871 O O . GLU A 1 115 ? -4.236 17.566 4.393 1.00 96.44 115 GLU A O 1
ATOM 876 N N . ILE A 1 116 ? -2.174 17.385 5.294 1.00 96.81 116 ILE A N 1
ATOM 877 C CA . ILE A 1 116 ? -2.510 16.299 6.208 1.00 96.81 116 ILE A CA 1
ATOM 878 C C . ILE A 1 116 ? -2.650 16.747 7.657 1.00 96.81 116 ILE A C 1
ATOM 880 O O . ILE A 1 116 ? -3.059 15.894 8.415 1.00 96.81 116 ILE A O 1
ATOM 884 N N . ASN A 1 117 ? -2.390 18.004 8.051 1.00 95.88 117 ASN A N 1
ATOM 885 C CA . ASN A 1 117 ? -2.521 18.511 9.436 1.00 95.88 117 ASN A CA 1
ATOM 886 C C . ASN A 1 117 ? -3.987 18.774 9.836 1.00 95.88 117 ASN A C 1
ATOM 888 O O . ASN A 1 117 ? -4.359 19.844 10.316 1.00 95.88 117 ASN A O 1
ATOM 892 N N . ARG A 1 118 ? -4.856 17.794 9.598 1.00 95.62 118 ARG A N 1
ATOM 893 C CA . ARG A 1 118 ? -6.301 17.886 9.822 1.00 95.62 118 ARG A CA 1
ATOM 894 C C . ARG A 1 118 ? -6.904 16.510 10.067 1.00 95.62 118 ARG A C 1
ATOM 896 O O . ARG A 1 118 ? -6.287 15.477 9.790 1.00 95.62 118 ARG A O 1
ATOM 903 N N . ASP A 1 119 ? -8.139 16.508 10.548 1.00 97.31 119 ASP A N 1
ATOM 904 C CA . ASP A 1 119 ? -8.988 15.323 10.498 1.00 97.31 119 ASP A CA 1
ATOM 905 C C . ASP A 1 119 ? -9.159 14.900 9.029 1.00 97.31 119 ASP A C 1
ATOM 907 O O . ASP A 1 119 ? -9.482 15.721 8.159 1.00 97.31 119 ASP A O 1
ATOM 911 N N . LEU A 1 120 ? -8.922 13.617 8.760 1.00 98.25 120 LEU A N 1
ATOM 912 C CA . LEU A 1 120 ? -9.088 13.003 7.445 1.00 98.25 120 LEU A CA 1
ATOM 913 C C . LEU A 1 120 ? -10.001 11.792 7.587 1.00 98.25 120 LEU A C 1
ATOM 915 O O . LEU A 1 120 ? -9.836 11.002 8.518 1.00 98.25 120 LEU A O 1
ATOM 919 N N . ASP A 1 121 ? -10.931 11.614 6.654 1.00 98.44 121 ASP A N 1
ATOM 920 C CA . ASP A 1 121 ? -11.529 10.296 6.462 1.00 98.44 121 ASP A CA 1
ATOM 921 C C . ASP A 1 121 ? -10.480 9.292 5.963 1.00 98.44 121 ASP A C 1
ATOM 923 O O . ASP A 1 121 ? -9.376 9.643 5.517 1.00 98.44 121 ASP A O 1
ATOM 927 N N . PHE A 1 122 ? -10.798 8.012 6.103 1.00 98.56 122 PHE A N 1
ATOM 928 C CA . PHE A 1 122 ? -9.850 6.950 5.824 1.00 98.56 122 PHE A CA 1
ATOM 929 C C . PHE A 1 122 ? -9.437 6.888 4.339 1.00 98.56 122 PHE A C 1
ATOM 931 O O . PHE A 1 122 ? -8.256 6.672 4.037 1.00 98.56 122 PHE A O 1
ATOM 938 N N . ALA A 1 123 ? -10.361 7.168 3.415 1.00 98.50 123 ALA A N 1
ATOM 939 C CA . ALA A 1 123 ? -10.076 7.291 1.986 1.00 98.50 123 ALA A CA 1
ATOM 940 C C . ALA A 1 123 ? -9.094 8.439 1.686 1.00 98.50 123 ALA A C 1
ATOM 942 O O . ALA A 1 123 ? -8.103 8.250 0.975 1.00 98.50 123 ALA A O 1
ATOM 943 N N . SER A 1 124 ? -9.300 9.611 2.283 1.00 98.38 124 SER A N 1
ATOM 944 C CA . SER A 1 124 ? -8.436 10.786 2.137 1.00 98.38 124 SER A CA 1
ATOM 945 C C . SER A 1 124 ? -7.053 10.540 2.732 1.00 98.38 124 SER A C 1
ATOM 947 O O . SER A 1 124 ? -6.042 10.871 2.108 1.00 98.38 124 SER A O 1
ATOM 949 N N . ALA A 1 125 ? -6.976 9.885 3.896 1.00 98.50 125 ALA A N 1
ATOM 950 C CA . ALA A 1 125 ? -5.706 9.483 4.496 1.00 98.50 125 ALA A CA 1
ATOM 951 C C . ALA A 1 125 ? -4.913 8.535 3.576 1.00 98.50 125 ALA A C 1
ATOM 953 O O . ALA A 1 125 ? -3.690 8.674 3.451 1.00 98.50 125 ALA A O 1
ATOM 954 N N . PHE A 1 126 ? -5.586 7.593 2.898 1.00 98.69 126 PHE A N 1
ATOM 955 C CA . PHE A 1 126 ? -4.962 6.734 1.885 1.00 98.69 126 PHE A CA 1
ATOM 956 C C . PHE A 1 126 ? -4.453 7.557 0.693 1.00 98.69 126 PHE A C 1
ATOM 958 O O . PHE A 1 126 ? -3.278 7.456 0.317 1.00 98.69 126 PHE A O 1
ATOM 965 N N . ALA A 1 127 ? -5.321 8.401 0.126 1.00 97.88 127 ALA A N 1
ATOM 966 C CA . ALA A 1 127 ? -5.052 9.182 -1.077 1.00 97.88 127 ALA A CA 1
ATOM 967 C C . ALA A 1 127 ? -3.869 10.146 -0.898 1.00 97.88 127 ALA A C 1
ATOM 969 O O . ALA A 1 127 ? -2.972 10.171 -1.749 1.00 97.88 127 ALA A O 1
ATOM 970 N N . LEU A 1 128 ? -3.834 10.858 0.236 1.00 97.69 128 LEU A N 1
ATOM 971 C CA . LEU A 1 128 ? -2.777 11.797 0.633 1.00 97.69 128 LEU A CA 1
ATOM 972 C C . LEU A 1 128 ? -1.532 11.101 1.195 1.00 97.69 128 LEU A C 1
ATOM 974 O O . LEU A 1 128 ? -0.523 11.754 1.482 1.00 97.69 128 LEU A O 1
ATOM 978 N N . SER A 1 129 ? -1.570 9.773 1.342 1.00 97.56 129 SER A N 1
ATOM 979 C CA . SER A 1 129 ? -0.490 8.991 1.937 1.00 97.56 129 SER A CA 1
ATOM 980 C C . SER A 1 129 ? -0.113 9.495 3.338 1.00 97.56 129 SER A C 1
ATOM 982 O O . SER A 1 129 ? 1.072 9.558 3.673 1.00 97.56 129 SER A O 1
ATOM 984 N N . ALA A 1 130 ? -1.111 9.869 4.143 1.00 97.88 130 ALA A N 1
ATOM 985 C CA . ALA A 1 130 ? -0.939 10.526 5.434 1.00 97.88 130 ALA A CA 1
ATOM 986 C C . ALA A 1 130 ? -0.315 9.562 6.456 1.00 97.88 130 ALA A C 1
ATOM 988 O O . ALA A 1 130 ? -0.976 8.684 7.009 1.00 97.88 130 ALA A O 1
ATOM 989 N N . LEU A 1 131 ? 1.003 9.663 6.644 1.00 96.69 131 LEU A N 1
ATOM 990 C CA . LEU A 1 131 ? 1.758 8.712 7.456 1.00 96.69 131 LEU A CA 1
ATOM 991 C C . LEU A 1 131 ? 1.306 8.676 8.931 1.00 96.69 131 LEU A C 1
ATOM 993 O O . LEU A 1 131 ? 1.055 7.567 9.406 1.00 96.69 131 LEU A O 1
ATOM 997 N N . PRO A 1 132 ? 1.123 9.816 9.628 1.00 97.25 132 PRO A N 1
ATOM 998 C CA . PRO A 1 132 ? 0.683 9.812 11.023 1.00 97.25 132 PRO A CA 1
ATOM 999 C C . PRO A 1 132 ? -0.645 9.074 11.235 1.00 97.25 132 PRO A C 1
ATOM 1001 O O . PRO A 1 132 ? -0.771 8.312 12.194 1.00 97.25 132 PRO A O 1
ATOM 1004 N N . HIS A 1 133 ? -1.612 9.229 10.320 1.00 98.19 133 HIS A N 1
ATOM 1005 C CA . HIS A 1 133 ? -2.905 8.536 10.385 1.00 98.19 133 HIS A CA 1
ATOM 1006 C C . HIS A 1 133 ? -2.737 7.023 10.281 1.00 98.19 133 HIS A C 1
ATOM 1008 O O . HIS A 1 133 ? -3.311 6.293 11.079 1.00 98.19 133 HIS A O 1
ATOM 1014 N N . TYR A 1 134 ? -1.900 6.537 9.361 1.00 98.31 134 TYR A N 1
ATOM 1015 C CA . TYR A 1 134 ? -1.635 5.099 9.241 1.00 98.31 134 TYR A CA 1
ATOM 1016 C C . TYR A 1 134 ? -0.851 4.545 10.427 1.00 98.31 134 TYR A C 1
ATOM 1018 O O . TYR A 1 134 ? -1.146 3.447 10.883 1.00 98.31 134 TYR A O 1
ATOM 1026 N N . GLN A 1 135 ? 0.100 5.301 10.975 1.00 97.75 135 GLN A N 1
ATOM 1027 C CA . GLN A 1 135 ? 0.782 4.906 12.206 1.00 97.75 135 GLN A CA 1
ATOM 1028 C C . GLN A 1 135 ? -0.199 4.795 13.374 1.00 97.75 135 GLN A C 1
ATOM 1030 O O . GLN A 1 135 ? -0.142 3.830 14.130 1.00 97.75 135 GLN A O 1
ATOM 1035 N N . HIS A 1 136 ? -1.138 5.737 13.492 1.00 97.75 136 HIS A N 1
ATOM 1036 C 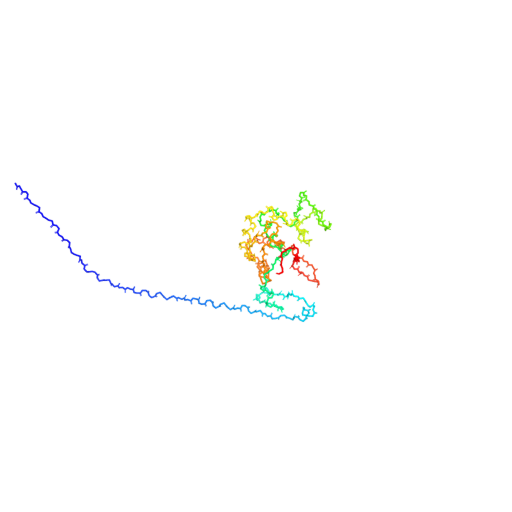CA . HIS A 1 136 ? -2.204 5.663 14.485 1.00 97.75 136 HIS A CA 1
ATOM 1037 C C . HIS A 1 136 ? -3.079 4.420 14.285 1.00 97.75 136 HIS A C 1
ATOM 1039 O O . HIS A 1 136 ? -3.198 3.635 15.219 1.00 97.75 136 HIS A O 1
ATOM 1045 N N . LEU A 1 137 ? -3.589 4.177 13.073 1.00 98.06 137 LEU A N 1
ATOM 1046 C CA . LEU A 1 137 ? -4.390 2.984 12.774 1.00 98.06 137 LEU A CA 1
ATOM 1047 C C . LEU A 1 137 ? -3.650 1.687 13.120 1.00 98.06 137 LEU A C 1
ATOM 1049 O O . LEU A 1 137 ? -4.221 0.803 13.748 1.00 98.06 137 LEU A O 1
ATOM 1053 N N . VAL A 1 138 ? -2.374 1.566 12.747 1.00 98.19 138 VAL A N 1
ATOM 1054 C CA . VAL A 1 138 ? -1.588 0.358 13.032 1.00 98.19 138 VAL A CA 1
ATOM 1055 C C . VAL A 1 138 ? -1.350 0.170 14.536 1.00 98.19 138 VAL A C 1
ATOM 1057 O O . VAL A 1 138 ? -1.408 -0.964 15.017 1.00 98.19 138 VAL A O 1
ATOM 1060 N N . ARG A 1 139 ? -1.157 1.253 15.301 1.00 97.88 139 ARG A N 1
ATOM 1061 C CA . ARG A 1 139 ? -1.097 1.184 16.772 1.00 97.88 139 ARG A CA 1
ATOM 1062 C C . ARG A 1 139 ? -2.416 0.702 17.376 1.00 97.88 139 ARG A C 1
ATOM 1064 O O . ARG A 1 139 ? -2.375 -0.173 18.235 1.00 97.88 139 ARG A O 1
ATOM 1071 N N . GLU A 1 140 ? -3.552 1.207 16.896 1.00 98.12 140 GLU A N 1
ATOM 1072 C CA . GLU A 1 140 ? -4.887 0.790 17.356 1.00 98.12 140 GLU A CA 1
ATOM 1073 C C . GLU A 1 140 ? -5.202 -0.677 17.006 1.00 98.12 140 GLU A C 1
ATOM 1075 O O . GLU A 1 140 ? -5.838 -1.379 17.791 1.00 98.12 140 GLU A O 1
ATOM 1080 N N . ILE A 1 141 ? -4.719 -1.185 15.861 1.00 98.38 141 ILE A N 1
ATOM 1081 C CA . ILE A 1 141 ? -4.812 -2.620 15.524 1.00 98.38 141 ILE A CA 1
ATOM 1082 C C . ILE A 1 141 ? -4.033 -3.459 16.551 1.00 98.38 141 ILE A C 1
ATOM 1084 O O . ILE A 1 141 ? -4.489 -4.530 16.964 1.00 98.38 141 ILE A O 1
ATOM 1088 N N . GLY A 1 142 ? -2.861 -2.969 16.959 1.00 98.31 142 GLY A N 1
ATOM 1089 C CA . GLY A 1 142 ? -1.968 -3.620 17.908 1.00 98.31 142 GLY A CA 1
ATOM 1090 C C . GLY A 1 142 ? -1.073 -4.691 17.274 1.00 98.31 142 GLY A C 1
ATOM 1091 O O . GLY A 1 142 ? -1.414 -5.332 16.276 1.00 98.31 142 GLY A O 1
ATOM 1092 N N . ALA A 1 143 ? 0.094 -4.909 17.887 1.00 98.25 143 ALA A N 1
ATOM 1093 C CA . ALA A 1 143 ? 1.157 -5.750 17.330 1.00 98.25 143 ALA A CA 1
ATOM 1094 C C . ALA A 1 143 ? 0.719 -7.200 17.067 1.00 98.25 143 ALA A C 1
ATOM 1096 O O . ALA A 1 143 ? 0.984 -7.736 15.997 1.00 98.25 143 ALA A O 1
ATOM 1097 N N . THR A 1 144 ? -0.005 -7.825 18.001 1.00 98.25 144 THR A N 1
ATOM 1098 C CA . THR A 1 144 ? -0.434 -9.228 17.870 1.00 98.25 144 THR A CA 1
ATOM 1099 C C . THR A 1 144 ? -1.370 -9.446 16.682 1.00 98.25 144 THR A C 1
ATOM 1101 O O . THR A 1 144 ? -1.184 -10.393 15.920 1.00 98.25 144 THR A O 1
ATOM 1104 N N . LYS A 1 145 ? -2.370 -8.572 16.494 1.00 98.50 145 LYS A N 1
ATOM 1105 C CA . LYS A 1 145 ? -3.295 -8.685 15.356 1.00 98.50 145 LYS A CA 1
ATOM 1106 C C . LYS A 1 145 ? -2.587 -8.366 14.043 1.00 98.50 145 LYS A C 1
ATOM 1108 O O . LYS A 1 145 ? -2.770 -9.099 13.079 1.00 98.50 145 LYS A O 1
ATOM 1113 N N . MET A 1 146 ? -1.753 -7.323 14.014 1.00 98.75 146 MET A N 1
ATOM 1114 C CA . MET A 1 146 ? -0.999 -6.960 12.812 1.00 98.75 146 MET A CA 1
ATOM 1115 C C . MET A 1 146 ? -0.059 -8.085 12.358 1.00 98.75 146 MET A C 1
ATOM 1117 O O . MET A 1 146 ? -0.064 -8.426 11.177 1.00 98.75 146 MET A O 1
ATOM 1121 N N . GLN A 1 147 ? 0.671 -8.714 13.287 1.00 98.81 147 GLN A N 1
ATOM 1122 C CA . GLN A 1 147 ? 1.528 -9.860 12.975 1.00 98.81 147 GLN A CA 1
ATOM 1123 C C . GLN A 1 147 ? 0.704 -11.021 12.406 1.00 98.81 147 GLN A C 1
ATOM 1125 O O . GLN A 1 147 ? 1.042 -11.547 11.353 1.00 98.81 147 GLN A O 1
ATOM 1130 N N . SER A 1 148 ? -0.434 -11.350 13.031 1.00 98.81 148 SER A N 1
ATOM 1131 C CA . SER A 1 148 ? -1.344 -12.388 12.527 1.00 98.81 148 SER A CA 1
ATOM 1132 C C . SER A 1 148 ? -1.830 -12.097 11.101 1.00 98.81 148 SER A C 1
ATOM 1134 O O . SER A 1 148 ? -1.843 -12.991 10.256 1.00 98.81 148 SER A O 1
ATOM 1136 N N . TYR A 1 149 ? -2.181 -10.847 10.780 1.00 98.88 149 TYR A N 1
ATOM 1137 C CA . TYR A 1 149 ? -2.555 -10.487 9.411 1.00 98.88 149 TYR A CA 1
ATOM 1138 C C . TYR A 1 149 ? -1.391 -10.667 8.431 1.00 98.88 149 TYR A C 1
ATOM 1140 O O . TYR A 1 149 ? -1.606 -11.217 7.349 1.00 98.88 149 TYR A O 1
ATOM 1148 N N . LEU A 1 150 ? -0.178 -10.214 8.778 1.00 98.81 150 LEU A N 1
ATOM 1149 C CA . LEU A 1 150 ? 1.016 -10.376 7.933 1.00 98.81 150 LEU A CA 1
ATOM 1150 C C . LEU A 1 150 ? 1.294 -11.856 7.658 1.00 98.81 150 LEU A C 1
ATOM 1152 O O . LEU A 1 150 ? 1.530 -12.237 6.509 1.00 98.81 150 LEU A O 1
ATOM 1156 N N . ASP A 1 151 ? 1.215 -12.676 8.706 1.00 98.81 151 ASP A N 1
ATOM 1157 C CA . ASP A 1 151 ? 1.468 -14.111 8.657 1.00 98.81 151 ASP A CA 1
ATOM 1158 C C . ASP A 1 151 ? 0.467 -14.828 7.755 1.00 98.81 151 ASP A C 1
ATOM 1160 O O . ASP A 1 151 ? 0.871 -15.531 6.826 1.00 98.81 151 ASP A O 1
ATOM 1164 N N . ASN A 1 152 ? -0.828 -14.593 7.982 1.00 98.62 152 ASN A N 1
ATOM 1165 C CA . ASN A 1 152 ? -1.907 -15.248 7.245 1.00 98.62 152 ASN A CA 1
ATOM 1166 C C . ASN A 1 152 ? -1.936 -14.838 5.768 1.00 98.62 152 ASN A C 1
ATOM 1168 O O . ASN A 1 152 ? -2.252 -15.649 4.898 1.00 98.62 152 ASN A O 1
ATOM 1172 N N . ALA A 1 153 ? -1.620 -13.578 5.466 1.00 98.50 153 ALA A N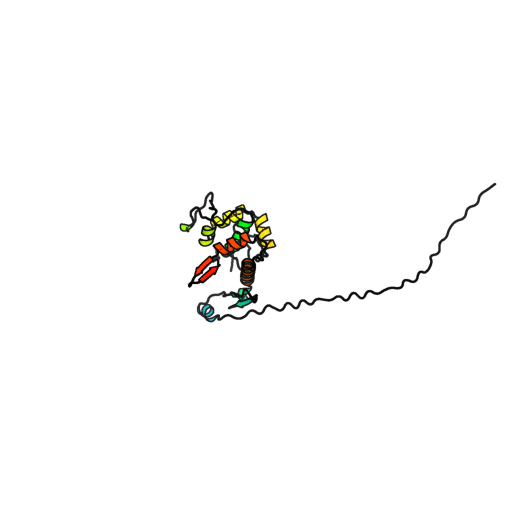 1
ATOM 1173 C CA . ALA A 1 153 ? -1.604 -13.085 4.095 1.00 98.50 153 ALA A CA 1
ATOM 1174 C C . ALA A 1 153 ? -0.316 -13.429 3.328 1.00 98.50 153 ALA A C 1
ATOM 1176 O O . ALA A 1 153 ? -0.298 -13.257 2.106 1.00 98.50 153 ALA A O 1
ATOM 1177 N N . ASP A 1 154 ? 0.724 -13.921 4.013 1.00 98.44 154 ASP A N 1
ATOM 1178 C CA . ASP A 1 154 ? 2.064 -14.169 3.460 1.00 98.44 154 ASP A CA 1
ATOM 1179 C C . ASP A 1 154 ? 2.703 -12.891 2.873 1.00 98.44 154 ASP A C 1
ATOM 1181 O O . ASP A 1 154 ? 3.228 -12.871 1.760 1.00 98.44 154 ASP A O 1
ATOM 1185 N N . TYR A 1 155 ? 2.613 -11.770 3.604 1.00 98.81 155 TYR A N 1
ATOM 1186 C CA . TYR A 1 155 ? 3.069 -10.473 3.093 1.00 98.81 155 TYR A CA 1
ATOM 1187 C C . TYR A 1 155 ? 4.583 -10.274 3.271 1.00 98.81 155 TYR A C 1
ATOM 1189 O O . TYR A 1 155 ? 5.073 -9.927 4.350 1.00 98.81 155 TYR A O 1
ATOM 1197 N N . GLY A 1 156 ? 5.334 -10.451 2.181 1.00 98.56 156 GLY A N 1
ATOM 1198 C CA . GLY A 1 156 ? 6.784 -10.247 2.160 1.00 98.56 156 GLY A CA 1
ATOM 1199 C C . GLY A 1 156 ? 7.516 -11.195 3.113 1.00 98.56 156 GLY A C 1
ATOM 1200 O O . GLY A 1 156 ? 7.246 -12.392 3.144 1.00 98.56 156 GLY A O 1
ATOM 1201 N N . ASN A 1 157 ? 8.456 -10.668 3.898 1.00 98.69 157 ASN A N 1
ATOM 1202 C CA . ASN A 1 157 ? 9.150 -11.424 4.945 1.00 98.69 157 ASN A CA 1
ATOM 1203 C C . ASN A 1 157 ? 8.398 -11.460 6.290 1.00 98.69 157 ASN A C 1
ATOM 1205 O O . ASN A 1 157 ? 8.929 -12.026 7.242 1.00 98.69 157 ASN A O 1
ATOM 1209 N N . ARG A 1 158 ? 7.198 -10.861 6.377 1.00 98.62 158 ARG A N 1
ATOM 1210 C CA . ARG A 1 158 ? 6.337 -10.821 7.576 1.00 98.62 158 ARG A CA 1
ATOM 1211 C C . ARG A 1 158 ? 6.969 -10.187 8.820 1.00 98.62 158 ARG A C 1
ATOM 1213 O O . ARG A 1 158 ? 6.451 -10.350 9.921 1.00 98.62 158 ARG A O 1
ATOM 1220 N N . SER A 1 159 ? 8.077 -9.462 8.675 1.00 98.12 159 SER A N 1
ATOM 1221 C CA . SER A 1 159 ? 8.767 -8.889 9.827 1.00 98.12 159 SER A CA 1
ATOM 1222 C C . SER A 1 159 ? 8.085 -7.612 10.316 1.00 98.12 159 SER A C 1
ATOM 1224 O O . SER A 1 159 ? 7.874 -6.676 9.546 1.00 98.12 159 SER A O 1
ATOM 1226 N N . MET A 1 160 ? 7.810 -7.555 11.621 1.00 97.38 160 MET A N 1
ATOM 1227 C CA . MET A 1 160 ? 7.476 -6.323 12.346 1.00 97.38 160 MET A CA 1
ATOM 1228 C C . MET A 1 160 ? 8.672 -5.751 13.131 1.00 97.38 160 MET A C 1
ATOM 1230 O O . MET A 1 160 ? 8.502 -4.896 14.005 1.00 97.38 160 MET A O 1
ATOM 1234 N N . GLY A 1 161 ? 9.892 -6.219 12.839 1.00 96.50 161 GLY A N 1
ATOM 1235 C CA . GLY A 1 161 ? 11.115 -5.652 13.405 1.00 96.50 161 GLY A CA 1
ATOM 1236 C C . GLY A 1 161 ? 11.235 -4.157 13.089 1.00 96.50 161 GLY A C 1
ATOM 1237 O O . GLY A 1 161 ? 10.818 -3.700 12.025 1.00 96.50 161 GLY A O 1
ATOM 1238 N N . GLY A 1 162 ? 11.737 -3.373 14.045 1.00 91.50 162 GLY A N 1
ATOM 1239 C CA . GLY A 1 162 ? 11.776 -1.904 13.982 1.00 91.50 162 GLY A CA 1
ATOM 1240 C C . GLY A 1 162 ? 10.627 -1.186 14.705 1.00 91.50 162 GLY A C 1
ATOM 1241 O O . GLY A 1 162 ? 10.715 0.018 14.912 1.00 91.50 162 GLY A O 1
ATOM 1242 N N . GLY A 1 163 ? 9.595 -1.905 15.164 1.00 93.50 163 GLY A N 1
ATOM 1243 C CA . GLY A 1 163 ? 8.541 -1.367 16.035 1.00 93.50 163 GLY A CA 1
ATOM 1244 C C . GLY A 1 163 ? 7.182 -1.227 15.350 1.00 93.50 163 GLY A C 1
ATOM 1245 O O . GLY A 1 163 ? 7.096 -1.087 14.130 1.00 93.50 163 GLY A O 1
ATOM 1246 N N . VAL A 1 164 ? 6.110 -1.264 16.155 1.00 93.31 164 VAL A N 1
ATOM 1247 C CA . VAL A 1 164 ? 4.716 -1.441 15.699 1.00 93.31 164 VAL A CA 1
ATOM 1248 C C . VAL A 1 164 ? 4.261 -0.422 14.656 1.00 93.31 164 VAL A C 1
ATOM 1250 O O . VAL A 1 164 ? 3.396 -0.748 13.858 1.00 93.31 164 VAL A O 1
ATOM 1253 N N . ASP A 1 165 ? 4.842 0.777 14.620 1.00 91.75 165 ASP A N 1
ATOM 1254 C CA . ASP A 1 165 ? 4.473 1.845 13.688 1.00 91.75 165 ASP A CA 1
ATOM 1255 C C . ASP A 1 165 ? 5.611 2.316 12.755 1.00 91.75 165 ASP A C 1
ATOM 1257 O O . ASP A 1 165 ? 5.441 3.293 12.020 1.00 91.75 165 ASP A O 1
ATOM 1261 N N . GLN A 1 166 ? 6.756 1.620 12.766 1.00 95.25 166 GLN A N 1
ATOM 1262 C CA . GLN A 1 166 ? 7.920 1.920 11.916 1.00 95.25 166 GLN A CA 1
ATOM 1263 C C . GLN A 1 166 ? 8.323 0.766 10.998 1.00 95.25 166 GLN A C 1
ATOM 1265 O O . GLN A 1 166 ? 9.063 0.989 10.036 1.00 95.25 166 GLN A O 1
ATOM 1270 N N . PHE A 1 167 ? 7.859 -0.462 11.261 1.00 97.12 167 PHE A N 1
ATOM 1271 C CA . PHE A 1 167 ? 8.382 -1.670 10.614 1.00 97.12 167 PHE A CA 1
ATOM 1272 C C . PHE A 1 167 ? 8.339 -1.654 9.076 1.00 97.12 167 PHE A C 1
ATOM 1274 O O . PHE A 1 167 ? 9.178 -2.280 8.435 1.00 97.12 167 PHE A O 1
ATOM 1281 N N . TRP A 1 168 ? 7.402 -0.911 8.475 1.00 97.12 168 TRP A N 1
ATOM 1282 C CA . TRP A 1 168 ? 7.249 -0.774 7.020 1.00 97.12 168 TRP A CA 1
ATOM 1283 C C . TRP A 1 168 ? 7.915 0.468 6.414 1.00 97.12 168 TRP A C 1
ATOM 1285 O O . TRP A 1 168 ? 7.860 0.632 5.195 1.00 97.12 168 TRP A O 1
ATOM 1295 N N . ILE A 1 169 ? 8.473 1.358 7.238 1.00 94.81 169 ILE A N 1
ATOM 1296 C CA . ILE A 1 169 ? 9.059 2.646 6.826 1.00 94.81 169 ILE A CA 1
ATOM 1297 C C . ILE A 1 169 ? 10.566 2.614 6.994 1.00 94.81 169 ILE A C 1
ATOM 1299 O O . ILE A 1 169 ? 11.263 2.952 6.050 1.00 94.81 169 ILE A O 1
ATOM 1303 N N . ALA A 1 170 ? 11.026 2.178 8.173 1.00 92.25 170 ALA A N 1
ATOM 1304 C CA . ALA A 1 170 ? 12.438 2.119 8.531 1.00 92.25 170 ALA A CA 1
ATOM 1305 C C . ALA A 1 170 ? 12.865 0.835 9.260 1.00 92.25 170 ALA A C 1
ATOM 1307 O O . ALA A 1 170 ? 14.021 0.697 9.651 1.00 92.25 170 ALA A O 1
ATOM 1308 N N . GLY A 1 171 ? 11.932 -0.093 9.485 1.00 94.12 171 GLY A N 1
ATOM 1309 C CA . GLY A 1 171 ? 12.226 -1.366 10.133 1.00 94.12 171 GLY A CA 1
ATOM 1310 C C . GLY A 1 171 ? 12.564 -2.480 9.151 1.00 94.12 171 GLY A C 1
ATOM 1311 O O . GLY A 1 171 ? 13.126 -2.249 8.082 1.00 94.12 171 GLY A O 1
ATOM 1312 N N . ASP A 1 172 ? 12.194 -3.702 9.514 1.00 96.25 172 ASP A N 1
ATOM 1313 C CA . ASP A 1 172 ? 12.704 -4.926 8.893 1.00 96.25 172 ASP A CA 1
ATOM 1314 C C . ASP A 1 172 ? 11.766 -5.524 7.839 1.00 96.25 172 ASP A C 1
ATOM 1316 O O . ASP A 1 172 ? 12.123 -6.519 7.199 1.00 96.25 172 ASP A O 1
ATOM 1320 N N . LEU A 1 173 ? 10.573 -4.957 7.622 1.00 98.31 173 LEU A N 1
ATOM 1321 C CA . LEU A 1 173 ? 9.660 -5.476 6.606 1.00 98.31 173 LEU A CA 1
ATOM 1322 C C . LEU A 1 173 ? 10.284 -5.324 5.225 1.00 98.31 173 LEU A C 1
ATOM 1324 O O . LEU A 1 173 ? 10.657 -4.225 4.807 1.00 98.31 173 LEU A O 1
ATOM 1328 N N . ARG A 1 174 ? 10.375 -6.428 4.493 1.00 98.31 174 ARG A N 1
ATOM 1329 C CA . ARG A 1 174 ? 10.853 -6.451 3.112 1.00 98.31 174 ARG A CA 1
ATOM 1330 C C . ARG A 1 174 ? 9.885 -7.241 2.247 1.00 98.31 174 ARG A C 1
ATOM 1332 O O . ARG A 1 174 ? 9.373 -8.276 2.664 1.00 98.31 174 ARG A O 1
ATOM 1339 N N . ILE A 1 175 ? 9.645 -6.754 1.037 1.00 98.69 175 ILE A N 1
ATOM 1340 C CA . ILE A 1 175 ? 8.819 -7.413 0.026 1.00 98.69 175 ILE A CA 1
ATOM 1341 C C . ILE A 1 175 ? 9.436 -7.188 -1.356 1.00 98.69 175 ILE A C 1
ATOM 1343 O O . ILE A 1 175 ? 9.973 -6.119 -1.643 1.00 98.69 175 ILE A O 1
ATOM 1347 N N . THR A 1 176 ? 9.414 -8.213 -2.201 1.00 98.50 176 THR A N 1
ATOM 1348 C CA . THR A 1 176 ? 9.905 -8.131 -3.587 1.00 98.50 176 THR A CA 1
ATOM 1349 C C . THR A 1 176 ? 8.828 -7.572 -4.522 1.00 98.50 176 THR A C 1
ATOM 1351 O O . THR A 1 176 ? 7.636 -7.730 -4.239 1.00 98.50 176 THR A O 1
ATOM 1354 N N . PRO A 1 177 ? 9.192 -6.986 -5.678 1.00 98.38 177 PRO A N 1
ATOM 1355 C CA . PRO A 1 177 ? 8.213 -6.624 -6.701 1.00 98.38 177 PRO A CA 1
ATOM 1356 C C . PRO A 1 177 ? 7.344 -7.804 -7.163 1.00 98.38 177 PRO A C 1
ATOM 1358 O O . PRO A 1 177 ? 6.138 -7.641 -7.337 1.00 98.38 177 PRO A O 1
ATOM 1361 N N . ARG A 1 178 ? 7.908 -9.016 -7.271 1.00 98.19 178 ARG A N 1
ATOM 1362 C CA . ARG A 1 178 ? 7.134 -10.239 -7.551 1.00 98.19 178 ARG A CA 1
ATOM 1363 C C . ARG A 1 178 ? 6.049 -10.486 -6.500 1.00 98.19 178 ARG A C 1
ATOM 1365 O O . ARG A 1 178 ? 4.901 -10.730 -6.857 1.00 98.19 178 ARG A O 1
ATOM 1372 N N . GLN A 1 179 ? 6.401 -10.413 -5.216 1.00 98.62 179 GLN A N 1
ATOM 1373 C CA . GLN A 1 179 ? 5.443 -10.599 -4.121 1.00 98.62 179 GLN A CA 1
ATOM 1374 C C . GLN A 1 179 ? 4.387 -9.487 -4.081 1.00 98.62 179 GLN A C 1
ATOM 1376 O O . GLN A 1 179 ? 3.229 -9.779 -3.807 1.00 98.62 179 GLN A O 1
ATOM 1381 N N . GLN A 1 180 ? 4.752 -8.236 -4.390 1.00 98.81 180 GLN A N 1
ATOM 1382 C CA . GLN A 1 180 ? 3.792 -7.131 -4.518 1.00 98.81 180 GLN A CA 1
ATOM 1383 C C . GLN A 1 180 ? 2.764 -7.407 -5.623 1.00 98.81 180 GLN A C 1
ATOM 1385 O O . GLN A 1 180 ? 1.565 -7.271 -5.393 1.00 98.81 180 GLN A O 1
ATOM 1390 N N . LEU A 1 181 ? 3.216 -7.836 -6.806 1.00 98.50 181 LEU A N 1
ATOM 1391 C CA . LEU A 1 181 ? 2.330 -8.179 -7.923 1.00 98.50 181 LEU A CA 1
ATOM 1392 C C . LEU A 1 181 ? 1.393 -9.341 -7.572 1.00 98.50 181 LEU A C 1
ATOM 1394 O O . LEU A 1 181 ? 0.193 -9.256 -7.825 1.00 98.50 181 LEU A O 1
ATOM 1398 N N . GLU A 1 182 ? 1.910 -10.391 -6.934 1.00 98.31 182 GLU A N 1
ATOM 1399 C CA . GLU A 1 182 ? 1.091 -11.527 -6.503 1.00 98.31 182 GLU A CA 1
ATOM 1400 C C . GLU A 1 182 ? 0.067 -11.126 -5.432 1.00 98.31 182 GLU A C 1
ATOM 1402 O O . GLU A 1 182 ? -1.103 -11.498 -5.511 1.00 98.31 182 GLU A O 1
ATOM 1407 N N . PHE A 1 183 ? 0.477 -10.313 -4.455 1.00 98.81 183 PHE A N 1
ATOM 1408 C CA . PHE A 1 183 ? -0.420 -9.753 -3.446 1.00 98.81 183 PHE A CA 1
ATOM 1409 C C . PHE A 1 183 ? -1.551 -8.937 -4.087 1.00 98.81 183 PHE A C 1
ATOM 1411 O O . PHE A 1 183 ? -2.716 -9.125 -3.736 1.00 98.81 183 PHE A O 1
ATOM 1418 N N . LEU A 1 184 ? -1.233 -8.074 -5.058 1.00 98.62 184 LEU A N 1
ATOM 1419 C CA . LEU A 1 184 ? -2.227 -7.276 -5.778 1.00 98.62 184 LEU A CA 1
ATOM 1420 C C . LEU A 1 184 ? -3.158 -8.142 -6.633 1.00 98.62 184 LEU A C 1
ATOM 1422 O O . LEU A 1 184 ? -4.358 -7.869 -6.676 1.00 98.62 184 LEU A O 1
ATOM 1426 N N . ARG A 1 185 ? -2.650 -9.208 -7.264 1.00 98.12 185 ARG A N 1
ATOM 1427 C CA . ARG A 1 185 ? -3.481 -10.167 -8.005 1.00 98.12 185 ARG A CA 1
ATOM 1428 C C . ARG A 1 185 ? -4.459 -10.885 -7.077 1.00 98.12 185 ARG A C 1
ATOM 1430 O O . ARG A 1 185 ? -5.652 -10.918 -7.369 1.00 98.12 185 ARG A O 1
ATOM 1437 N N . ARG A 1 186 ? -3.985 -11.387 -5.934 1.00 98.44 186 ARG A N 1
ATOM 1438 C CA . ARG A 1 186 ? -4.839 -12.016 -4.913 1.00 98.44 186 ARG A CA 1
ATOM 1439 C C . ARG A 1 186 ? -5.861 -11.029 -4.353 1.00 98.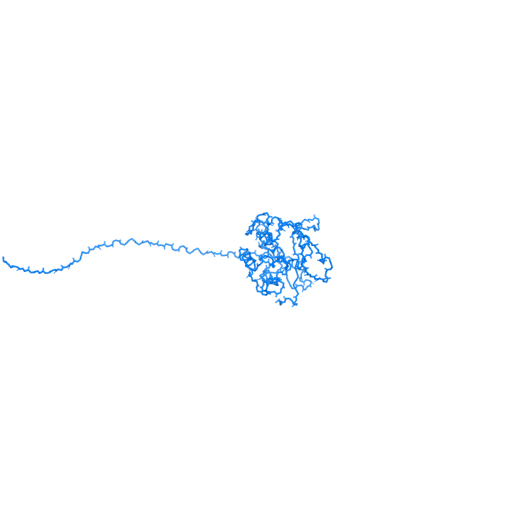44 186 ARG A C 1
ATOM 1441 O O . ARG A 1 186 ? -7.025 -11.381 -4.209 1.00 98.44 186 ARG A O 1
ATOM 1448 N N . LEU A 1 187 ? -5.472 -9.774 -4.104 1.00 98.62 187 LEU A N 1
ATOM 1449 C CA . LEU A 1 187 ? -6.408 -8.719 -3.703 1.00 98.62 187 LEU A CA 1
ATOM 1450 C C . LEU A 1 187 ? -7.476 -8.483 -4.774 1.00 98.62 187 LEU A C 1
ATOM 1452 O O . LEU A 1 187 ? -8.654 -8.367 -4.449 1.00 98.62 187 LEU A O 1
ATOM 1456 N N . HIS A 1 188 ? -7.088 -8.408 -6.047 1.00 97.38 188 HIS A N 1
ATOM 1457 C CA . HIS A 1 188 ? -8.018 -8.212 -7.157 1.00 97.38 188 HIS A CA 1
ATOM 1458 C C . HIS A 1 188 ? -9.039 -9.354 -7.257 1.00 97.38 188 HIS A C 1
ATOM 1460 O O . HIS A 1 188 ? -10.225 -9.100 -7.453 1.00 97.38 188 HIS A O 1
ATOM 1466 N N . ARG A 1 189 ? -8.586 -10.592 -7.041 1.00 97.44 189 ARG A N 1
ATOM 1467 C CA . ARG A 1 189 ? -9.394 -11.817 -7.121 1.00 97.44 189 ARG A CA 1
ATOM 1468 C C . ARG A 1 189 ? -10.140 -12.167 -5.829 1.00 97.44 189 ARG A C 1
ATOM 1470 O O . ARG A 1 189 ? -10.834 -13.174 -5.796 1.00 97.44 189 ARG A O 1
ATOM 1477 N N . SER A 1 190 ? -10.020 -11.343 -4.785 1.00 98.31 190 SER A N 1
ATOM 1478 C CA . SER A 1 190 ? -10.562 -11.625 -3.449 1.00 98.31 190 SER A CA 1
ATOM 1479 C C . SER A 1 190 ? -10.043 -12.946 -2.837 1.00 98.31 190 SER A C 1
ATOM 1481 O O . SER A 1 190 ? -10.773 -13.684 -2.191 1.00 98.31 190 SER A O 1
ATOM 1483 N N . GLU A 1 191 ? -8.758 -13.248 -3.030 1.00 98.25 191 GLU A N 1
ATOM 1484 C CA . GLU A 1 191 ? -8.085 -14.483 -2.580 1.00 98.25 191 GLU A CA 1
ATOM 1485 C C . GLU A 1 191 ? -7.145 -14.248 -1.375 1.00 98.25 191 GLU A C 1
ATOM 1487 O O . GLU A 1 191 ? -6.322 -15.098 -1.013 1.00 98.25 191 GLU A O 1
ATOM 1492 N N . LEU A 1 192 ? -7.207 -13.064 -0.760 1.00 98.75 192 LEU A N 1
ATOM 1493 C CA . LEU A 1 192 ? -6.519 -12.787 0.503 1.00 98.75 192 LEU A CA 1
ATOM 1494 C C . LEU A 1 192 ? -7.409 -13.200 1.691 1.00 98.75 192 LEU A C 1
ATOM 1496 O O . LEU A 1 192 ? -8.630 -13.196 1.561 1.00 98.75 192 LEU A O 1
ATOM 1500 N N . PRO A 1 193 ? -6.834 -13.517 2.866 1.00 98.50 193 PRO A N 1
ATOM 1501 C CA . PRO A 1 193 ? -7.585 -13.955 4.048 1.00 98.50 193 PRO A CA 1
ATOM 1502 C C . PRO A 1 193 ? -8.245 -12.777 4.794 1.00 98.50 193 PRO A C 1
ATOM 1504 O O . PRO A 1 193 ? -8.037 -12.581 5.989 1.00 98.50 193 PRO A O 1
ATOM 1507 N N . PHE A 1 194 ? -9.022 -11.973 4.075 1.00 98.75 194 PHE A N 1
ATOM 1508 C CA . PHE A 1 194 ? -9.827 -10.866 4.592 1.00 98.75 194 PHE A CA 1
ATOM 1509 C C . PHE A 1 194 ? -11.261 -11.022 4.083 1.00 98.75 194 PHE A C 1
ATOM 1511 O O . PHE A 1 194 ? -11.504 -11.763 3.132 1.00 98.75 194 PHE A O 1
ATOM 1518 N N . ARG A 1 195 ? -12.230 -10.319 4.675 1.00 98.69 195 ARG A N 1
ATOM 1519 C CA . ARG A 1 195 ? -13.604 -10.337 4.147 1.00 98.69 195 ARG A CA 1
ATOM 1520 C C . ARG A 1 195 ? -13.663 -9.720 2.744 1.00 98.69 195 ARG A C 1
ATOM 1522 O O . ARG A 1 195 ? -13.017 -8.707 2.476 1.00 98.69 195 ARG A O 1
ATOM 1529 N N . ASP A 1 196 ? -14.516 -10.263 1.876 1.00 98.62 196 ASP A N 1
ATOM 1530 C CA . ASP A 1 196 ? -14.717 -9.750 0.509 1.00 98.62 196 ASP A CA 1
ATOM 1531 C C . ASP A 1 196 ? -15.093 -8.268 0.478 1.00 98.62 196 ASP A C 1
ATOM 1533 O O . ASP A 1 196 ? -14.616 -7.511 -0.370 1.00 98.62 196 ASP A O 1
ATOM 1537 N N . THR A 1 197 ? -15.915 -7.837 1.437 1.00 98.38 197 THR A N 1
ATOM 1538 C CA . THR A 1 197 ? -16.321 -6.437 1.594 1.00 98.38 197 THR A CA 1
ATOM 1539 C C . THR A 1 197 ? -15.136 -5.533 1.925 1.00 98.38 197 THR A C 1
ATOM 1541 O O . THR A 1 197 ? -15.009 -4.460 1.341 1.00 98.38 197 THR A O 1
ATOM 1544 N N . VAL A 1 198 ? -14.224 -5.989 2.789 1.00 98.81 198 VAL A N 1
ATOM 1545 C CA . VAL A 1 198 ? -12.991 -5.270 3.137 1.00 98.81 198 VAL A CA 1
ATOM 1546 C C . VAL A 1 198 ? -12.086 -5.139 1.915 1.00 98.81 198 VAL A C 1
ATOM 1548 O O . VAL A 1 198 ? -11.632 -4.041 1.593 1.00 98.81 198 VAL A O 1
ATOM 1551 N N . MET A 1 199 ? -11.869 -6.233 1.181 1.00 98.81 199 MET A N 1
ATOM 1552 C CA . MET A 1 199 ? -11.066 -6.204 -0.044 1.00 98.81 199 MET A CA 1
ATOM 1553 C C . MET A 1 199 ? -11.675 -5.286 -1.111 1.00 98.81 199 MET A C 1
ATOM 1555 O O . MET A 1 199 ? -10.946 -4.534 -1.758 1.00 98.81 199 MET A O 1
ATOM 1559 N N . ALA A 1 200 ? -13.003 -5.279 -1.264 1.00 98.56 200 ALA A N 1
ATOM 1560 C CA . ALA A 1 200 ? -13.695 -4.375 -2.179 1.00 98.56 200 ALA A CA 1
ATOM 1561 C C . ALA A 1 200 ? -13.499 -2.897 -1.807 1.00 98.56 200 ALA A C 1
ATOM 1563 O O . ALA A 1 200 ? -13.168 -2.093 -2.680 1.00 98.56 200 ALA A O 1
ATOM 1564 N N . GLN A 1 201 ? -13.624 -2.547 -0.524 1.00 98.62 201 GLN A N 1
ATOM 1565 C CA . GLN A 1 201 ? -13.393 -1.183 -0.038 1.00 98.62 201 GLN A CA 1
ATOM 1566 C C . GLN A 1 201 ? -11.948 -0.725 -0.263 1.00 98.62 201 GLN A C 1
ATOM 1568 O O . GLN A 1 201 ? -11.719 0.397 -0.714 1.00 98.62 201 GLN A O 1
ATOM 1573 N N . VAL A 1 202 ? -10.964 -1.595 -0.009 1.00 98.75 202 VAL A N 1
ATOM 1574 C CA . VAL A 1 202 ? -9.553 -1.259 -0.256 1.00 98.75 202 VAL A CA 1
ATOM 1575 C C . VAL A 1 202 ? -9.281 -1.059 -1.746 1.00 98.75 202 VAL A C 1
ATOM 1577 O O . VAL A 1 202 ? -8.630 -0.082 -2.115 1.00 98.75 202 VAL A O 1
ATOM 1580 N N . ARG A 1 203 ? -9.828 -1.910 -2.625 1.00 98.38 203 ARG A N 1
ATOM 1581 C CA . ARG A 1 203 ? -9.737 -1.683 -4.077 1.00 98.38 203 ARG A CA 1
ATOM 1582 C C . ARG A 1 203 ? -10.359 -0.342 -4.467 1.00 98.38 203 ARG A C 1
ATOM 1584 O O . ARG A 1 203 ? -9.772 0.377 -5.261 1.00 98.38 203 ARG A O 1
ATOM 1591 N N . GLN A 1 204 ? -11.489 0.042 -3.881 1.00 97.69 204 GLN A N 1
ATOM 1592 C CA . GLN A 1 204 ? -12.136 1.316 -4.197 1.00 97.69 204 GLN A CA 1
ATOM 1593 C C . GLN A 1 204 ? -11.261 2.532 -3.844 1.00 97.69 204 GLN A C 1
ATOM 1595 O O . GLN A 1 204 ? -11.084 3.410 -4.685 1.00 97.69 204 GLN A O 1
ATOM 1600 N N . ILE A 1 205 ? -10.649 2.580 -2.653 1.00 98.19 205 ILE A N 1
ATOM 1601 C CA . ILE A 1 205 ? -9.791 3.722 -2.258 1.00 98.19 205 ILE A CA 1
ATOM 1602 C C . ILE A 1 205 ? -8.458 3.776 -3.019 1.00 98.19 205 ILE A C 1
ATOM 1604 O O . ILE A 1 205 ? -7.788 4.810 -3.028 1.00 98.19 205 ILE A O 1
ATOM 1608 N N . MET A 1 206 ? -8.062 2.677 -3.668 1.00 98.19 206 MET A N 1
ATOM 1609 C CA . MET A 1 206 ? -6.904 2.641 -4.564 1.00 98.19 206 MET A CA 1
ATOM 1610 C C . MET A 1 206 ? -7.165 3.322 -5.912 1.00 98.19 206 MET A C 1
ATOM 1612 O O . MET A 1 206 ? -6.195 3.655 -6.598 1.00 98.19 206 MET A O 1
ATOM 1616 N N . GLN A 1 207 ? -8.430 3.492 -6.309 1.00 96.44 207 GLN A N 1
ATOM 1617 C CA . GLN A 1 207 ? -8.802 3.983 -7.632 1.00 96.44 207 GLN A CA 1
ATOM 1618 C C . GLN A 1 207 ? -8.373 5.438 -7.852 1.00 96.44 207 GLN A C 1
ATOM 1620 O O . GLN A 1 207 ? -8.588 6.316 -7.019 1.00 96.44 207 GLN A O 1
ATOM 1625 N N . ARG A 1 208 ? -7.803 5.698 -9.026 1.00 92.00 208 ARG A N 1
ATOM 1626 C CA . ARG A 1 208 ? -7.439 7.011 -9.556 1.00 92.00 208 ARG A CA 1
ATOM 1627 C C . ARG A 1 208 ? -7.769 7.049 -11.043 1.00 92.00 208 ARG A C 1
ATOM 1629 O O . ARG A 1 208 ? -7.730 6.022 -11.720 1.00 92.00 208 ARG A O 1
ATOM 1636 N N . THR A 1 209 ? -8.071 8.233 -11.559 1.00 89.69 209 THR A N 1
ATOM 1637 C CA . THR A 1 209 ? -8.241 8.437 -13.000 1.00 89.69 209 THR A CA 1
ATOM 1638 C C . THR A 1 209 ? -6.923 8.913 -13.589 1.00 89.69 209 THR A C 1
ATOM 1640 O O . THR A 1 209 ? -6.444 9.994 -13.253 1.00 89.69 209 THR A O 1
ATOM 1643 N N . GLU A 1 210 ? -6.342 8.119 -14.483 1.00 85.62 210 GLU A N 1
ATOM 1644 C CA . GLU A 1 210 ? -5.093 8.442 -15.169 1.00 85.62 210 GLU A CA 1
ATOM 1645 C C . GLU A 1 210 ? -5.221 8.135 -16.660 1.00 85.62 210 GLU A C 1
ATOM 1647 O O . GLU A 1 210 ? -5.703 7.073 -17.047 1.00 85.62 210 GLU A O 1
ATOM 1652 N N . ARG A 1 211 ? -4.792 9.076 -17.513 1.00 83.25 211 ARG A N 1
ATOM 1653 C CA . ARG A 1 211 ? -4.771 8.924 -18.985 1.00 83.25 211 ARG A CA 1
ATOM 1654 C C . ARG A 1 211 ? -6.099 8.421 -19.588 1.00 83.25 211 ARG A C 1
ATOM 1656 O O . ARG A 1 211 ? -6.095 7.685 -20.567 1.00 83.25 211 ARG A O 1
ATOM 1663 N N . GLY A 1 212 ? -7.231 8.824 -19.005 1.00 84.50 212 GLY A N 1
ATOM 1664 C CA . GLY A 1 212 ? -8.573 8.438 -19.461 1.00 84.50 212 GLY A CA 1
ATOM 1665 C C . GLY A 1 212 ? -9.048 7.053 -19.003 1.00 84.50 212 GLY A C 1
ATOM 1666 O O . GLY A 1 212 ? -10.140 6.646 -19.387 1.00 84.50 212 GLY A O 1
ATOM 1667 N N . GLY A 1 213 ? -8.268 6.345 -18.179 1.00 88.44 213 GLY A N 1
ATOM 1668 C CA . GLY A 1 213 ? -8.622 5.053 -17.591 1.00 88.44 213 GLY A CA 1
ATOM 1669 C C . GLY A 1 213 ? -8.646 5.071 -16.061 1.00 88.44 213 GLY A C 1
ATOM 1670 O O . GLY A 1 213 ? -8.206 6.026 -15.417 1.00 88.44 213 GLY A O 1
ATOM 1671 N N . ASN A 1 214 ? -9.163 3.986 -15.479 1.00 91.62 214 ASN A N 1
ATOM 1672 C CA . ASN A 1 214 ? -9.096 3.735 -14.041 1.00 91.62 214 ASN A CA 1
ATOM 1673 C C . ASN A 1 214 ? -7.824 2.949 -13.721 1.00 91.62 214 ASN A C 1
ATOM 1675 O O . ASN A 1 214 ? -7.633 1.841 -14.220 1.00 91.62 214 ASN A O 1
ATOM 1679 N N . VAL A 1 215 ? -6.984 3.514 -12.862 1.00 93.81 215 VAL A N 1
ATOM 1680 C CA . VAL A 1 215 ? -5.792 2.867 -12.314 1.00 93.81 215 VAL A CA 1
ATOM 1681 C C . VAL A 1 215 ? -6.012 2.660 -10.824 1.00 93.81 215 VAL A C 1
ATOM 1683 O O . VAL A 1 215 ? -6.522 3.539 -10.138 1.00 93.81 215 VAL A O 1
ATOM 1686 N N . PHE A 1 216 ? -5.624 1.500 -10.309 1.00 96.50 216 PHE A N 1
ATOM 1687 C CA . PHE A 1 216 ? -5.719 1.175 -8.891 1.00 96.50 216 PHE A CA 1
ATOM 1688 C C . PHE A 1 216 ? -4.310 1.034 -8.345 1.00 96.50 216 PHE A C 1
ATOM 1690 O O . PHE A 1 216 ? -3.587 0.119 -8.733 1.00 96.50 216 PHE A O 1
ATOM 1697 N N . GLY A 1 217 ? -3.888 1.941 -7.468 1.00 96.56 217 GLY A N 1
ATOM 1698 C CA . GLY A 1 217 ? -2.495 1.928 -7.055 1.00 96.56 217 GLY A CA 1
ATOM 1699 C C . GLY A 1 217 ? -2.154 2.806 -5.870 1.00 96.56 217 GLY A C 1
ATOM 1700 O O . GLY A 1 217 ? -2.930 3.640 -5.396 1.00 96.56 217 GLY A O 1
ATOM 1701 N N . LYS A 1 218 ? -0.926 2.604 -5.397 1.00 98.06 218 LYS A N 1
ATOM 1702 C CA . LYS A 1 218 ? -0.341 3.364 -4.305 1.00 98.06 218 LYS A CA 1
ATOM 1703 C C . LYS A 1 218 ? 1.136 3.607 -4.567 1.00 98.06 218 LYS A C 1
ATOM 1705 O O . LYS A 1 218 ? 1.886 2.685 -4.857 1.00 98.06 218 LYS A O 1
ATOM 1710 N N . THR A 1 219 ? 1.557 4.854 -4.399 1.00 97.06 219 THR A N 1
ATOM 1711 C CA . THR A 1 219 ? 2.970 5.235 -4.413 1.00 97.06 219 THR A CA 1
ATOM 1712 C C . THR A 1 219 ? 3.629 4.982 -3.058 1.00 97.06 219 THR A C 1
ATOM 1714 O O . THR A 1 219 ? 2.995 5.119 -2.001 1.00 97.06 219 THR A O 1
ATOM 1717 N N . GLY A 1 220 ? 4.920 4.669 -3.085 1.00 96.50 220 GLY A N 1
ATOM 1718 C CA . GLY A 1 220 ? 5.781 4.613 -1.913 1.00 96.50 220 GLY A CA 1
ATOM 1719 C C . GLY A 1 220 ? 7.200 5.004 -2.288 1.00 96.50 220 GLY A C 1
ATOM 1720 O O . GLY A 1 220 ? 7.649 4.730 -3.395 1.00 96.50 220 GLY A O 1
ATOM 1721 N N . TRP A 1 221 ? 7.867 5.680 -1.364 1.00 93.19 221 TRP A N 1
ATOM 1722 C CA . TRP A 1 221 ? 9.256 6.084 -1.489 1.00 93.19 221 TRP A CA 1
ATOM 1723 C C . TRP A 1 221 ? 9.913 5.859 -0.135 1.00 93.19 221 TRP A C 1
ATOM 1725 O O . TRP A 1 221 ? 9.335 6.256 0.877 1.00 93.19 221 TRP A O 1
ATOM 1735 N N . ALA A 1 222 ? 11.062 5.197 -0.135 1.00 87.50 222 ALA A N 1
ATOM 1736 C CA . ALA A 1 222 ? 11.897 5.008 1.040 1.00 87.50 222 ALA A CA 1
ATOM 1737 C C . ALA A 1 222 ? 13.179 5.807 0.831 1.00 87.50 222 ALA A C 1
ATOM 1739 O O . ALA A 1 222 ? 13.766 5.767 -0.253 1.00 87.50 222 ALA A O 1
ATOM 1740 N N . THR A 1 223 ? 13.595 6.558 1.841 1.00 76.94 223 THR A N 1
ATOM 1741 C CA . THR A 1 223 ? 14.844 7.323 1.797 1.00 76.94 223 THR A CA 1
ATOM 1742 C C . THR A 1 223 ? 15.927 6.631 2.614 1.00 76.94 223 THR A C 1
ATOM 1744 O O . THR A 1 223 ? 15.643 5.880 3.537 1.00 76.94 223 THR A O 1
ATOM 1747 N N . SER A 1 224 ? 17.199 6.883 2.305 1.00 57.56 224 SER A N 1
ATOM 1748 C CA . SER A 1 224 ? 18.333 6.288 3.029 1.00 57.56 224 SER A CA 1
ATOM 1749 C C . SER A 1 224 ? 18.412 6.693 4.511 1.00 57.56 224 SER A C 1
ATOM 1751 O O . SER A 1 224 ? 19.061 5.995 5.289 1.00 57.56 224 SER A O 1
ATOM 1753 N N . ALA A 1 225 ? 17.704 7.750 4.932 1.00 50.09 225 ALA A N 1
ATOM 1754 C CA . ALA A 1 225 ? 17.489 8.076 6.346 1.00 50.09 225 ALA A CA 1
ATOM 1755 C C . ALA A 1 225 ? 16.619 7.032 7.084 1.00 50.09 225 ALA A C 1
ATOM 1757 O O . ALA A 1 225 ? 16.544 7.044 8.309 1.00 50.09 225 ALA A O 1
ATOM 1758 N N . GLU A 1 226 ? 15.996 6.113 6.343 1.00 49.84 226 GLU A N 1
ATOM 1759 C CA . GLU A 1 226 ? 15.033 5.114 6.806 1.00 49.84 226 GLU A CA 1
ATOM 1760 C C . GLU A 1 226 ? 15.552 3.669 6.592 1.00 49.84 226 GLU A C 1
ATOM 1762 O O . GLU A 1 226 ? 14.775 2.741 6.427 1.00 49.84 226 GLU A O 1
ATOM 1767 N N . GLY A 1 227 ? 16.870 3.433 6.611 1.00 34.38 227 GLY A N 1
ATOM 1768 C CA . GLY A 1 227 ? 17.420 2.072 6.768 1.00 34.38 227 GLY A CA 1
ATOM 1769 C C . GLY A 1 227 ? 17.681 1.264 5.480 1.00 34.38 227 GLY A C 1
ATOM 1770 O O . GLY A 1 227 ? 16.991 0.287 5.195 1.00 34.38 227 GLY A O 1
ATOM 1771 N N . LEU A 1 228 ? 18.790 1.630 4.818 1.00 39.28 228 LEU A N 1
ATOM 1772 C CA . LEU A 1 228 ? 19.651 0.900 3.854 1.00 39.28 228 LEU A CA 1
ATOM 1773 C C . LEU A 1 228 ? 19.117 0.449 2.467 1.00 39.28 228 LEU A C 1
ATOM 1775 O O . LEU A 1 228 ? 18.008 -0.056 2.312 1.00 39.28 228 LEU A O 1
ATOM 1779 N N . HIS A 1 229 ? 20.025 0.632 1.488 1.00 44.47 229 HIS A N 1
ATOM 1780 C CA . HIS A 1 229 ? 20.019 0.292 0.051 1.00 44.47 229 HIS A CA 1
ATOM 1781 C C . HIS A 1 229 ? 19.996 -1.217 -0.257 1.00 44.47 229 HIS A C 1
ATOM 1783 O O . HIS A 1 229 ? 20.627 -1.981 0.502 1.00 44.47 229 HIS A O 1
#

Organism: NCBI:txid1655580

Solvent-accessible surface area (backbone atoms only — not comparable to full-atom values): 14040 Å² total; per-residue (Å²): 137,85,89,85,89,89,81,89,88,88,85,87,82,90,77,88,80,85,81,81,82,80,82,78,79,80,79,78,78,75,77,74,76,72,74,79,71,67,40,80,45,92,39,66,70,44,66,73,68,70,58,94,67,67,57,75,48,62,43,85,84,83,65,47,37,34,24,47,31,71,73,46,37,66,44,63,37,62,47,19,52,38,45,52,62,58,53,46,41,51,30,44,67,72,53,79,34,88,49,56,76,43,71,51,76,75,96,80,85,85,59,96,53,66,94,59,68,59,80,32,30,44,37,54,33,58,68,70,61,35,59,71,61,53,33,50,49,42,53,73,57,27,62,71,53,50,49,50,51,29,59,72,58,63,48,57,69,51,38,60,45,69,40,76,68,31,10,45,55,46,30,58,21,32,34,20,54,52,54,51,47,51,51,50,48,30,48,74,70,61,68,46,90,62,55,65,68,41,44,50,52,50,53,56,55,26,54,43,83,52,97,93,42,84,43,70,62,68,72,55,74,72,56,75,95,32,64,72,134

Sequence (229 aa):
MLKSKISRIRGFSLLCKRGTVFLVALFVIVSCSVSQQVRPLDDSARLASGFEGGVFLLDGESGEFFATSEQWLVRAAIPASTFKVFSSLAALESGVVASTDQVIRLPTYSSTREEINRDLDFASAFALSALPHYQHLVREIGATKMQSYLDNADYGNRSMGGGVDQFWIAGDLRITPRQQLEFLRRLHRSELPFRDTVMAQVRQIMQRTERGGNVFGKTGWATSAEGLH

Foldseek 3Di:
DDDDDDDDDDDDDDDDDDDDDDPPPPPPPPPPPPPQDEAEDDCPVVVVVVDDAKDWDADLPVRHIYINDPVQQFDWDQCALQCLLLLLLLLCQL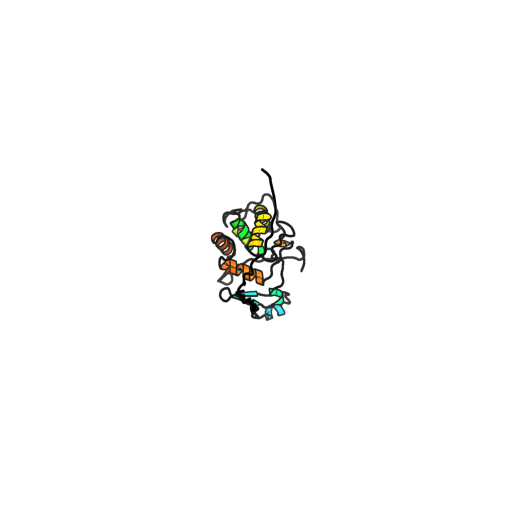PVDVAQQDWQDDPDDDDPPPVLVDTDRNLRCNVVSVLVSSLVSQVVSPDVSQLVLCVQQVQAPSDPAPHSSQCRAQGDGIHGNNSVNVSVSCLVVVNGPGDPVSSVRSQVSQWDQDPNDTDRGHDGDHDVVRYDD

Mean predicted aligned error: 9.89 Å

Nearest PDB structures (foldseek):
  5oe0-assembly1_B  TM=9.522E-01  e=4.667E-15  Klebsiella pneumoniae
  3qnc-assembly1_B  TM=9.347E-01  e=7.014E-15  Escherichia coli DH5[alpha]
  7oda-assembly2_C  TM=9.430E-01  e=9.946E-15  Enterobacter asburiae
  9ixr-assembly1_B  TM=9.364E-01  e=1.585E-14  Pseudomonas aeruginosa
  6zrh-assembly2_B  TM=9.366E-01  e=2.676E-14  Escherichia coli

pLDDT: mean 87.55, std 18.84, range [34.38, 98.94]